Protein AF-A0A3R9T8F1-F1 (afdb_monomer)

Secondary structure (DSSP, 8-state):
---HHHHHHHTTT----B-HHHHHHHHHHHHTTHIIIIIHHHHHHHHGGGHHHHHHHHHHHHHHHHHHHHHHHHHS--TTHHHHHHHHHT-HHHHHHHHHHHHHHHHHHHHHHHHHHHHHHHHH-TTS-HHHHHHHHHHHHHHHHHH-HHHHHHHHHHHHHHHHHHHHHHHHHHHHHHHS-HHHHHHHHHHHHTTTSS-TTHHHHHHHHHHHHHHHTTTTTHHHHHHTTBSSTT-

Foldseek 3Di:
DDDLVVVQVVQPDDALDDAPLLLVLQLLLQLLACLVVVLVVVLCVLFPLCLVVLLVLLVVVLVVVVVVQLVVCLVRVGLLGPLSVLCPVPHPVRSVVVVVVVVVVVVVVVVSRQQVQLVVVCVVVVPDDSVVSSVVVVVVVVVVVVPDPVVVSVVSSVVSVVSVVVVVVVVVVLVVVLPPDPVSVVVVCCSCQVCCHVGNNHVVSSNVSNVSSNVSSPSNCSSSSCLSSHPCSND

Nearest PDB structures (foldseek):
  3wme-assembly1_A  TM=1.885E-01  e=9.239E+00  Cyanidioschyzon merolae strain 10D
  4ayx-assembly1_A  TM=1.625E-01  e=9.239E+00  Homo sapiens

Radius of gyration: 20.83 Å; Cα contacts (8 Å, |Δi|>4): 250; chains: 1; bounding box: 54×37×52 Å

Mean predicted aligned error: 7.51 Å

Sequence (235 aa):
MSSFDEIQNREAGLHKKLSAKQMGMIAIGGAIGTGLFMGSKFAISFAGPAVIVSYAIGGLIAFALMACLAEMTVQHPTSGSFGAYAEHYINPLAGFLVRYCYWACIVLAVGTEITAVADYMKLWFPNVGSWVWIGFFSLTLLVVNAYSVKAFGLVEYWFSTIKVFAIIVFILLSIGILTQSNQGMTQVVTHLSGHGGFFPNGFSGVWIGVIISIFSYLSIEMIAVAAGEAKDPEK

Solvent-accessible surface area (backbone atoms only — not comparable to full-atom values): 12077 Å² total; per-residue (Å²): 128,75,54,69,67,60,56,44,60,73,61,59,85,75,79,63,73,56,48,73,69,55,43,53,34,50,17,51,29,46,21,63,37,54,27,50,63,55,31,42,56,54,18,34,73,40,4,38,61,31,25,60,58,10,40,52,53,22,48,50,54,52,48,54,52,49,51,55,50,48,56,50,36,56,76,54,70,30,58,55,29,72,26,48,48,32,26,61,78,73,34,65,66,51,1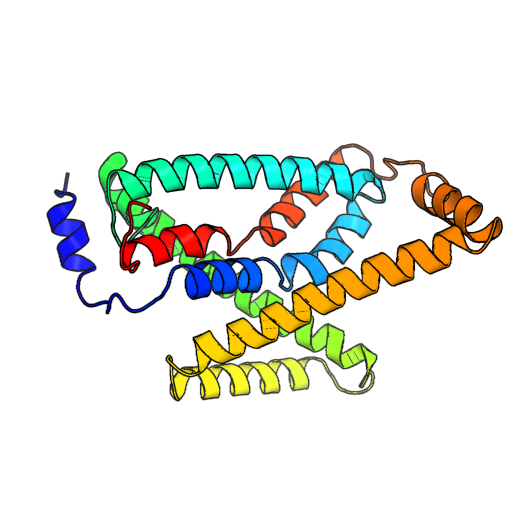3,49,51,48,45,49,52,49,52,52,51,50,56,52,47,55,52,50,44,43,50,51,51,22,58,54,47,34,76,81,40,68,87,56,61,50,68,58,44,35,51,51,52,51,51,49,51,53,53,53,68,72,72,44,77,75,58,49,64,56,52,44,43,53,53,31,52,51,53,55,51,51,52,53,51,50,52,53,51,50,52,52,57,37,70,74,36,79,64,32,52,52,48,50,50,42,70,38,41,64,70,64,34,44,48,52,52,45,69,65,16,22,53,54,9,20,60,39,32,40,55,22,52,42,41,50,61,48,40,57,35,46,30,40,34,34,82,61,55,83,114

Structure (mmCIF, N/CA/C/O backbone):
data_AF-A0A3R9T8F1-F1
#
_entry.id   AF-A0A3R9T8F1-F1
#
loop_
_atom_site.group_PDB
_atom_site.id
_atom_site.type_symbol
_atom_site.label_atom_id
_atom_site.label_alt_id
_atom_site.label_comp_id
_atom_site.label_asym_id
_atom_site.label_entity_id
_atom_site.label_seq_id
_atom_site.pdbx_PDB_ins_code
_atom_site.Cartn_x
_atom_site.Cartn_y
_atom_site.Cartn_z
_atom_site.occupancy
_atom_site.B_iso_or_equiv
_atom_site.auth_seq_id
_atom_site.auth_comp_id
_atom_site.auth_asym_id
_atom_site.auth_atom_id
_atom_site.pdbx_PDB_model_num
ATOM 1 N N . MET A 1 1 ? -21.503 16.699 23.053 1.00 54.91 1 MET A N 1
ATOM 2 C CA . MET A 1 1 ? -20.528 15.725 22.521 1.00 54.91 1 MET A CA 1
ATOM 3 C C . MET A 1 1 ? -20.867 14.390 23.145 1.00 54.91 1 MET A C 1
ATOM 5 O O . MET A 1 1 ? -21.084 14.374 24.350 1.00 54.91 1 MET A O 1
ATOM 9 N N . SER A 1 2 ? -21.012 13.331 22.350 1.00 59.94 2 SER A N 1
ATOM 10 C CA . SER A 1 2 ? -21.210 11.980 22.886 1.00 59.94 2 SER A CA 1
ATOM 11 C C . SER A 1 2 ? -19.977 11.566 23.687 1.00 59.94 2 SER A C 1
ATOM 13 O O . SER A 1 2 ? -18.848 11.839 23.256 1.00 59.94 2 SER A O 1
ATOM 15 N N . SER A 1 3 ? -20.176 10.927 24.841 1.00 78.06 3 SER A N 1
ATOM 16 C CA . SER A 1 3 ? -19.046 10.350 25.581 1.00 78.06 3 SER A CA 1
ATOM 17 C C . SER A 1 3 ? -18.377 9.280 24.713 1.00 78.06 3 SER A C 1
ATOM 19 O O . SER A 1 3 ? -19.058 8.587 23.952 1.00 78.06 3 SER A O 1
ATOM 21 N N . PHE A 1 4 ? -17.055 9.115 24.817 1.00 77.31 4 PHE A N 1
ATOM 22 C CA . PHE A 1 4 ? -16.360 8.013 24.139 1.00 77.31 4 PHE A CA 1
ATOM 23 C C . PHE A 1 4 ? -16.967 6.653 24.511 1.00 77.31 4 PHE A C 1
ATOM 25 O O . PHE A 1 4 ? -17.065 5.783 23.648 1.00 77.31 4 PHE A O 1
ATOM 32 N N . ASP A 1 5 ? -17.475 6.512 25.740 1.00 75.69 5 ASP A N 1
ATOM 33 C CA . ASP A 1 5 ? -18.166 5.308 26.212 1.00 75.69 5 ASP A CA 1
ATOM 34 C C . ASP A 1 5 ? -19.431 4.994 25.396 1.00 75.69 5 ASP A C 1
ATOM 36 O O . ASP A 1 5 ? -19.734 3.834 25.122 1.00 75.69 5 ASP A O 1
ATOM 40 N N . GLU A 1 6 ? -20.177 6.016 24.961 1.00 80.06 6 GLU A N 1
ATOM 41 C CA . GLU A 1 6 ? -21.377 5.836 24.133 1.00 80.06 6 GLU A CA 1
ATOM 42 C C . GLU A 1 6 ? -21.011 5.361 22.724 1.00 80.06 6 GLU A C 1
ATOM 44 O O . GLU A 1 6 ? -21.685 4.495 22.164 1.00 80.06 6 GLU A O 1
ATOM 49 N N . ILE A 1 7 ? -19.923 5.896 22.159 1.00 78.75 7 ILE A N 1
ATOM 50 C CA . ILE A 1 7 ? -19.399 5.459 20.859 1.00 78.75 7 ILE A CA 1
ATOM 51 C C . ILE A 1 7 ? -18.880 4.021 20.974 1.00 78.75 7 ILE A C 1
ATOM 53 O O . ILE A 1 7 ? -19.223 3.180 20.149 1.00 78.75 7 ILE A O 1
ATOM 57 N N . GLN A 1 8 ? -18.121 3.708 22.023 1.00 74.19 8 GLN A N 1
ATOM 58 C CA . GLN A 1 8 ? -17.588 2.368 22.260 1.00 74.19 8 GLN A CA 1
ATOM 59 C C . GLN A 1 8 ? -18.700 1.326 22.440 1.00 74.19 8 GLN A C 1
ATOM 61 O O . GLN A 1 8 ? -18.608 0.234 21.883 1.00 74.19 8 GLN A O 1
ATOM 66 N N . ASN A 1 9 ? -19.773 1.661 23.160 1.00 78.06 9 ASN A N 1
ATOM 67 C CA . ASN A 1 9 ? -20.921 0.769 23.331 1.00 78.06 9 ASN A CA 1
ATOM 68 C C . ASN A 1 9 ? -21.660 0.491 22.014 1.00 78.06 9 ASN A C 1
ATOM 70 O O . ASN A 1 9 ? -22.176 -0.609 21.831 1.00 78.06 9 ASN A O 1
ATOM 74 N N . ARG A 1 10 ? -21.694 1.451 21.079 1.00 78.81 10 ARG A N 1
ATOM 75 C CA . ARG A 1 10 ? -22.266 1.242 19.734 1.00 78.81 10 ARG A CA 1
ATOM 76 C C . ARG A 1 10 ? -21.423 0.304 18.871 1.00 78.81 10 ARG A C 1
ATOM 78 O O . ARG A 1 10 ? -21.976 -0.382 18.020 1.00 78.81 10 ARG A O 1
ATOM 85 N N . GLU A 1 11 ? -20.114 0.280 19.097 1.00 70.31 11 GLU A N 1
ATOM 86 C CA . GLU A 1 11 ? -19.153 -0.563 18.375 1.00 70.31 11 GLU A CA 1
ATOM 87 C C . GLU A 1 11 ? -18.888 -1.907 19.100 1.00 70.31 11 GLU A C 1
ATOM 89 O O . GLU A 1 11 ? -18.051 -2.709 18.675 1.00 70.31 11 GLU A O 1
ATOM 94 N N . ALA A 1 12 ? -19.591 -2.173 20.209 1.00 62.19 12 ALA A N 1
ATOM 95 C CA . ALA A 1 12 ? -19.464 -3.404 20.980 1.00 62.19 12 ALA A CA 1
ATOM 96 C C . ALA A 1 12 ? -20.136 -4.589 20.259 1.00 62.19 12 ALA A C 1
ATOM 98 O O . ALA A 1 12 ? -21.276 -4.508 19.811 1.00 62.19 12 ALA A O 1
ATOM 99 N N . GLY A 1 13 ? -19.434 -5.725 20.178 1.00 61.84 13 GLY A N 1
ATOM 100 C CA . GLY A 1 13 ? -19.918 -6.943 19.506 1.00 61.84 13 GLY A CA 1
ATOM 101 C C . GLY A 1 13 ? -18.823 -7.747 18.801 1.00 61.84 13 GLY A C 1
ATOM 102 O O . GLY A 1 13 ? -19.025 -8.912 18.458 1.00 61.84 13 GLY A O 1
ATOM 103 N N . LEU A 1 14 ? -17.642 -7.153 18.629 1.00 61.06 14 LEU A N 1
ATOM 104 C CA . LEU A 1 14 ? -16.488 -7.786 17.996 1.00 61.06 14 LEU A CA 1
ATOM 105 C C . LEU A 1 14 ? -15.714 -8.657 19.000 1.00 61.06 14 LEU A C 1
ATOM 107 O O . LEU A 1 14 ? -15.485 -8.290 20.155 1.00 61.06 14 LEU A O 1
ATOM 111 N N . HIS A 1 15 ? -15.320 -9.857 18.571 1.00 56.81 15 HIS A N 1
ATOM 112 C CA . HIS A 1 15 ? -14.589 -10.800 19.413 1.00 56.81 15 HIS A CA 1
ATOM 113 C C . HIS A 1 15 ? -13.080 -10.539 19.353 1.00 56.81 15 HIS A C 1
ATOM 115 O O . HIS A 1 15 ? -12.437 -10.894 18.370 1.00 56.81 15 HIS A O 1
ATOM 121 N N . LYS A 1 16 ? -12.500 -10.055 20.457 1.00 57.72 16 LYS A N 1
ATOM 122 C CA . LYS A 1 16 ? -11.050 -9.843 20.627 1.00 57.72 16 LYS A CA 1
ATOM 123 C C . LYS A 1 16 ? -10.255 -11.156 20.555 1.00 57.72 16 LYS A C 1
ATOM 125 O O . LYS A 1 16 ? -10.065 -11.831 21.569 1.00 57.72 16 LYS A O 1
ATOM 130 N N . LYS A 1 17 ? -9.861 -11.586 19.351 1.00 63.84 17 LYS A N 1
ATOM 131 C CA . LYS A 1 17 ? -9.235 -12.907 19.111 1.00 63.84 17 LYS A CA 1
ATOM 132 C C . LYS A 1 17 ? -7.943 -12.869 18.291 1.00 63.84 17 LYS A C 1
ATOM 134 O O . LYS A 1 17 ? -7.318 -13.920 18.148 1.00 63.84 17 LYS A O 1
ATOM 139 N N . LEU A 1 18 ? -7.532 -11.715 17.761 1.00 63.97 18 LEU A N 1
ATOM 140 C CA . LEU A 1 18 ? -6.327 -11.611 16.936 1.00 63.97 18 LEU A CA 1
ATOM 141 C C . LEU A 1 18 ? -5.071 -11.442 17.802 1.00 63.97 18 LEU A C 1
ATOM 143 O O . LEU A 1 18 ? -5.018 -10.613 18.710 1.00 63.97 18 LEU A O 1
ATOM 147 N N . SER A 1 19 ? -4.045 -12.250 17.526 1.00 67.88 19 SER A N 1
ATOM 148 C CA . SER A 1 19 ? -2.727 -12.093 18.154 1.00 67.88 19 SER A CA 1
ATOM 149 C C . SER A 1 19 ? -1.922 -10.970 17.490 1.00 67.88 19 SER A C 1
ATOM 151 O O . SER A 1 19 ? -2.077 -10.720 16.297 1.00 67.88 19 SER A O 1
ATOM 153 N N . ALA A 1 20 ? -0.985 -10.355 18.222 1.00 68.88 20 ALA A N 1
ATOM 154 C CA . ALA A 1 20 ? -0.093 -9.316 17.689 1.00 68.88 20 ALA A CA 1
ATOM 155 C C . ALA A 1 20 ? 0.647 -9.748 16.410 1.00 68.88 20 ALA A C 1
ATOM 157 O O . ALA A 1 20 ? 0.769 -8.979 15.461 1.00 68.88 20 ALA A O 1
ATOM 158 N N . LYS A 1 21 ? 1.070 -11.018 16.339 1.00 67.38 21 LYS A N 1
ATOM 159 C CA . LYS A 1 21 ? 1.713 -11.583 15.143 1.00 67.38 21 LYS A CA 1
ATOM 160 C C . LYS A 1 21 ? 0.765 -11.659 13.945 1.00 67.38 21 LYS A C 1
ATOM 162 O O . LYS A 1 21 ? 1.194 -11.404 12.826 1.00 67.38 21 LYS A O 1
ATOM 167 N N . GLN A 1 22 ? -0.504 -12.007 14.165 1.00 66.94 22 GLN A N 1
ATOM 168 C CA . GLN A 1 22 ? -1.508 -12.026 13.098 1.00 66.94 22 GLN A CA 1
ATOM 169 C C . GLN A 1 22 ? -1.834 -10.609 12.632 1.00 66.94 22 GLN A C 1
ATOM 171 O O . GLN A 1 22 ? -1.847 -10.379 11.432 1.00 66.94 22 GLN A O 1
ATOM 176 N N . MET A 1 23 ? -2.000 -9.655 13.553 1.00 70.50 23 MET A N 1
ATOM 177 C CA . MET A 1 23 ? -2.251 -8.251 13.199 1.00 70.50 23 MET A CA 1
ATOM 178 C C . MET A 1 23 ? -1.093 -7.646 12.398 1.00 70.50 23 MET A C 1
ATOM 180 O O . MET A 1 23 ? -1.322 -7.053 11.348 1.00 70.50 23 MET A O 1
ATOM 184 N N . GLY A 1 24 ? 0.154 -7.864 12.831 1.00 69.88 24 GLY A N 1
ATOM 185 C CA . GLY A 1 24 ? 1.329 -7.393 12.094 1.00 69.88 24 GLY A CA 1
ATOM 186 C C . GLY A 1 24 ? 1.434 -8.004 10.694 1.00 69.88 24 GLY A C 1
ATOM 187 O O . GLY A 1 24 ? 1.772 -7.313 9.740 1.00 69.88 24 GLY A O 1
ATOM 188 N N . MET A 1 25 ? 1.091 -9.285 10.541 1.00 67.38 25 MET A N 1
ATOM 189 C CA . MET A 1 25 ? 1.131 -9.953 9.238 1.00 67.38 25 MET A CA 1
ATOM 190 C C . MET A 1 25 ? -0.024 -9.571 8.317 1.00 67.38 25 MET A C 1
ATOM 192 O O . MET A 1 25 ? 0.203 -9.483 7.118 1.00 67.38 25 MET A O 1
ATOM 196 N N . ILE A 1 26 ? -1.220 -9.309 8.850 1.00 70.88 26 ILE A N 1
ATOM 197 C CA . ILE A 1 26 ? -2.341 -8.742 8.083 1.00 70.88 26 ILE A CA 1
ATOM 198 C C . ILE A 1 26 ? -1.946 -7.361 7.554 1.00 70.88 26 ILE A C 1
ATOM 200 O O . ILE A 1 26 ? -2.126 -7.065 6.380 1.00 70.88 26 ILE A O 1
ATOM 204 N N . ALA A 1 27 ? -1.311 -6.538 8.384 1.00 72.25 27 ALA A N 1
ATOM 205 C CA . ALA A 1 27 ? -0.878 -5.210 7.972 1.00 72.25 27 ALA A CA 1
ATOM 206 C C . ALA A 1 27 ? 0.229 -5.224 6.918 1.00 72.25 27 ALA A C 1
ATOM 208 O O . ALA A 1 27 ? 0.146 -4.510 5.921 1.00 72.25 27 ALA A O 1
ATOM 209 N N . ILE A 1 28 ? 1.248 -6.070 7.103 1.00 73.88 28 ILE A N 1
ATOM 210 C CA . ILE A 1 28 ? 2.287 -6.286 6.089 1.00 73.88 28 ILE A CA 1
ATOM 211 C C . ILE A 1 28 ? 1.657 -6.861 4.814 1.00 73.88 28 ILE A C 1
ATOM 213 O O . ILE A 1 28 ? 2.017 -6.456 3.713 1.00 73.88 28 ILE A O 1
ATOM 217 N N . GLY A 1 29 ? 0.710 -7.787 4.952 1.00 72.56 29 GLY A N 1
ATOM 218 C CA . GLY A 1 29 ? 0.009 -8.434 3.850 1.00 72.56 29 GLY A CA 1
ATOM 219 C C . GLY A 1 29 ? -0.845 -7.504 3.006 1.00 72.56 29 GLY A C 1
ATOM 220 O O . GLY A 1 29 ? -0.825 -7.621 1.775 1.00 72.56 29 GLY A O 1
ATOM 221 N N . GLY A 1 30 ? -1.543 -6.584 3.669 1.00 74.25 30 GLY A N 1
ATOM 222 C CA . GLY A 1 30 ? -2.332 -5.530 3.046 1.00 74.25 30 GLY A CA 1
ATOM 223 C C . GLY A 1 30 ? -1.454 -4.458 2.402 1.00 74.25 30 GLY A C 1
ATOM 224 O O . GLY A 1 30 ? -1.696 -4.079 1.260 1.00 74.25 30 GLY A O 1
ATOM 225 N N . ALA A 1 31 ? -0.382 -4.026 3.076 1.00 77.06 31 ALA A N 1
ATOM 226 C CA . ALA A 1 31 ? 0.542 -3.033 2.522 1.00 77.06 31 ALA A CA 1
ATOM 227 C C . ALA A 1 31 ? 1.318 -3.586 1.308 1.00 77.06 31 ALA A C 1
ATOM 229 O O . ALA A 1 31 ? 1.502 -2.916 0.289 1.00 77.06 31 ALA A O 1
ATOM 230 N N . ILE A 1 32 ? 1.751 -4.850 1.374 1.00 81.31 32 ILE A N 1
ATOM 231 C CA . ILE A 1 32 ? 2.422 -5.541 0.267 1.00 81.31 32 ILE A CA 1
ATOM 232 C C . ILE A 1 32 ? 1.358 -6.121 -0.671 1.00 81.31 32 ILE A C 1
ATOM 234 O O . ILE A 1 32 ? 1.047 -7.317 -0.687 1.00 81.31 32 ILE A O 1
ATOM 238 N N . GLY A 1 33 ? 0.792 -5.238 -1.482 1.00 82.75 33 GLY A N 1
ATOM 239 C CA . GLY A 1 33 ? -0.270 -5.565 -2.422 1.00 82.75 33 GLY A CA 1
ATOM 240 C C . GLY A 1 33 ? -0.079 -4.922 -3.787 1.00 82.75 33 GLY A C 1
ATOM 241 O O . GLY A 1 33 ? 1.033 -4.716 -4.283 1.00 82.75 33 GLY A O 1
ATOM 242 N N . THR A 1 34 ? -1.201 -4.611 -4.416 1.00 85.75 34 THR A N 1
ATOM 243 C CA . THR A 1 34 ? -1.232 -3.971 -5.733 1.00 85.75 34 THR A CA 1
ATOM 244 C C . THR A 1 34 ? -0.657 -2.568 -5.717 1.00 85.75 34 THR A C 1
ATOM 246 O O . THR A 1 34 ? -0.084 -2.166 -6.725 1.00 85.75 34 THR A O 1
ATOM 249 N N . GLY A 1 35 ? -0.690 -1.875 -4.578 1.00 83.62 35 GLY A N 1
ATOM 250 C CA . GLY A 1 35 ? 0.048 -0.633 -4.380 1.00 83.62 35 GLY A CA 1
ATOM 251 C C . GLY A 1 35 ? 1.544 -0.804 -4.652 1.00 83.62 35 GLY A C 1
ATOM 252 O O . GLY A 1 35 ? 2.074 -0.180 -5.568 1.00 83.62 35 GLY A O 1
ATOM 253 N N . LEU A 1 36 ? 2.216 -1.744 -3.980 1.00 86.75 36 LEU A N 1
ATOM 254 C CA . LEU A 1 36 ? 3.641 -1.967 -4.227 1.00 86.75 36 LEU A CA 1
ATOM 255 C C . LEU A 1 36 ? 3.918 -2.525 -5.631 1.00 86.75 36 LEU A C 1
ATOM 257 O O . LEU A 1 36 ? 4.817 -2.032 -6.299 1.00 86.75 36 LEU A O 1
ATOM 261 N N . PHE A 1 37 ? 3.188 -3.536 -6.109 1.00 86.88 37 PHE A N 1
ATOM 262 C CA . PHE A 1 37 ? 3.535 -4.180 -7.387 1.00 86.88 37 PHE A CA 1
ATOM 263 C C . PHE A 1 37 ? 3.058 -3.390 -8.615 1.00 86.88 37 PHE A C 1
ATOM 265 O O . PHE A 1 37 ? 3.858 -3.029 -9.480 1.00 86.88 37 PHE A O 1
ATOM 272 N N . MET A 1 38 ? 1.760 -3.091 -8.694 1.00 87.88 38 MET A N 1
ATOM 273 C CA . MET A 1 38 ? 1.185 -2.350 -9.818 1.00 87.88 38 MET A CA 1
ATOM 274 C C . MET A 1 38 ? 1.402 -0.842 -9.653 1.00 87.88 38 MET A C 1
ATOM 276 O O . MET A 1 38 ? 1.757 -0.163 -10.615 1.00 87.88 38 MET A O 1
ATOM 280 N N . GLY A 1 39 ? 1.243 -0.310 -8.441 1.00 88.44 39 GLY A N 1
ATOM 281 C CA . GLY A 1 39 ? 1.462 1.108 -8.160 1.00 88.44 39 GLY A CA 1
ATOM 282 C C . GLY A 1 39 ? 2.915 1.526 -8.382 1.00 88.44 39 GLY A C 1
ATOM 283 O O . GLY A 1 39 ? 3.132 2.564 -9.002 1.00 88.44 39 GLY A O 1
ATOM 284 N N . SER A 1 40 ? 3.919 0.704 -8.037 1.00 90.44 40 SER A N 1
ATOM 285 C CA . SER A 1 40 ? 5.320 1.016 -8.390 1.00 90.44 40 SER A CA 1
ATOM 286 C C . SER A 1 40 ? 5.538 1.144 -9.889 1.00 90.44 40 SER A C 1
ATOM 288 O O . SER A 1 40 ? 6.272 2.033 -10.303 1.00 90.44 40 SER A O 1
ATOM 290 N N . LYS A 1 41 ? 4.886 0.319 -10.720 1.00 90.75 41 LYS A N 1
ATOM 291 C CA . LYS A 1 41 ? 4.983 0.447 -12.183 1.00 90.75 41 LYS A CA 1
ATOM 292 C C . LYS A 1 41 ? 4.541 1.841 -12.640 1.00 90.75 41 LYS A C 1
ATOM 294 O O . LYS A 1 41 ? 5.248 2.473 -13.422 1.00 90.75 41 LYS A O 1
ATOM 299 N N . PHE A 1 42 ? 3.411 2.332 -12.130 1.00 90.81 42 PHE A N 1
ATOM 300 C CA . PHE A 1 42 ? 2.926 3.680 -12.437 1.00 90.81 42 PHE A CA 1
ATOM 301 C C . PHE A 1 42 ? 3.820 4.767 -11.826 1.00 90.81 42 PHE A C 1
ATOM 303 O O . PHE A 1 42 ? 4.218 5.700 -12.518 1.00 90.81 42 PHE A O 1
ATOM 310 N N . ALA A 1 43 ? 4.206 4.636 -10.556 1.00 93.50 43 ALA A N 1
ATOM 311 C CA . ALA A 1 43 ? 5.073 5.602 -9.887 1.00 93.50 43 ALA A CA 1
ATOM 312 C C . ALA A 1 43 ? 6.426 5.745 -10.604 1.00 93.50 43 ALA A C 1
ATOM 314 O O . ALA A 1 43 ? 6.887 6.864 -10.815 1.00 93.50 43 ALA A O 1
ATOM 315 N N . ILE A 1 44 ? 7.023 4.637 -11.057 1.00 93.69 44 ILE A N 1
ATOM 316 C CA . ILE A 1 44 ? 8.254 4.633 -11.858 1.00 93.69 44 ILE A CA 1
ATOM 317 C C . ILE A 1 44 ? 8.021 5.301 -13.216 1.00 93.69 44 ILE A C 1
ATOM 319 O O . ILE A 1 44 ? 8.872 6.075 -13.646 1.00 93.69 44 ILE A O 1
ATOM 323 N N . SER A 1 45 ? 6.888 5.070 -13.893 1.00 92.19 45 SER A N 1
ATOM 324 C CA . SER A 1 45 ? 6.643 5.724 -15.189 1.00 92.19 45 SER A CA 1
ATOM 325 C C . SER A 1 45 ? 6.528 7.248 -15.074 1.00 92.19 45 SER A C 1
ATOM 327 O O . SER A 1 45 ? 6.900 7.954 -16.008 1.00 92.19 45 SER A O 1
ATOM 329 N N . PHE A 1 46 ? 6.041 7.761 -13.937 1.00 92.75 46 PHE A N 1
ATOM 330 C CA . PHE A 1 46 ? 5.932 9.203 -13.689 1.00 92.75 46 PHE A CA 1
ATOM 331 C C . PHE A 1 46 ? 7.197 9.820 -13.086 1.00 92.75 46 PHE A C 1
ATOM 333 O O . PHE A 1 46 ? 7.620 10.883 -13.530 1.00 92.75 46 PHE A O 1
ATOM 340 N N . ALA A 1 47 ? 7.818 9.194 -12.089 1.00 93.94 47 ALA A N 1
ATOM 341 C CA . ALA A 1 47 ? 8.960 9.767 -11.374 1.00 93.94 47 ALA A CA 1
ATOM 342 C C . ALA A 1 47 ? 10.319 9.347 -11.960 1.00 93.94 47 ALA A C 1
ATOM 344 O O . ALA A 1 47 ? 11.333 9.991 -11.691 1.00 93.94 47 ALA A O 1
ATOM 345 N N . GLY A 1 48 ? 10.361 8.278 -12.759 1.00 92.69 48 GLY A N 1
ATOM 346 C CA . GLY A 1 48 ? 11.605 7.668 -13.214 1.00 92.69 48 GLY A CA 1
ATOM 347 C C . GLY A 1 48 ? 12.450 7.158 -12.035 1.00 92.69 48 GLY A C 1
ATOM 348 O O . GLY A 1 48 ? 11.898 6.685 -11.038 1.00 92.69 48 GLY A O 1
ATOM 349 N N . PRO A 1 49 ? 13.787 7.274 -12.101 1.00 93.00 49 PRO A N 1
ATOM 350 C CA . PRO A 1 49 ? 14.687 6.896 -11.007 1.00 93.00 49 PRO A CA 1
ATOM 351 C C . PRO A 1 49 ? 14.393 7.617 -9.679 1.00 93.00 49 PRO A C 1
ATOM 353 O O . PRO A 1 49 ? 14.551 7.032 -8.605 1.00 93.00 49 PRO A O 1
ATOM 356 N N . ALA A 1 50 ? 13.879 8.852 -9.734 1.00 94.06 50 ALA A N 1
ATOM 357 C CA . ALA A 1 50 ? 13.470 9.622 -8.559 1.00 94.06 50 ALA A CA 1
ATOM 358 C C . ALA A 1 50 ? 12.217 9.077 -7.841 1.00 94.06 50 ALA A C 1
ATOM 360 O O . ALA A 1 50 ? 11.782 9.644 -6.833 1.00 94.06 50 ALA A O 1
ATOM 361 N N . VAL A 1 51 ? 11.653 7.944 -8.278 1.00 94.94 51 VAL A N 1
ATOM 362 C CA . VAL A 1 51 ? 10.600 7.227 -7.539 1.00 94.94 51 VAL A CA 1
ATOM 363 C C . VAL A 1 51 ? 11.014 6.905 -6.099 1.00 94.94 51 VAL A C 1
ATOM 365 O O . VAL A 1 51 ? 10.178 6.937 -5.203 1.00 94.94 51 VAL A O 1
ATOM 368 N N . ILE A 1 52 ? 12.306 6.677 -5.842 1.00 94.44 52 ILE A N 1
ATOM 369 C CA . ILE A 1 52 ? 12.822 6.401 -4.491 1.00 94.44 52 ILE A CA 1
ATOM 370 C C . ILE A 1 52 ? 12.558 7.597 -3.566 1.00 94.44 52 ILE A C 1
ATOM 372 O O . ILE A 1 52 ? 12.130 7.418 -2.428 1.00 94.44 52 ILE A O 1
ATOM 376 N N . VAL A 1 53 ? 12.739 8.822 -4.073 1.00 95.75 53 VAL A N 1
ATOM 377 C CA . VAL A 1 53 ? 12.417 10.059 -3.340 1.00 95.75 53 VAL A CA 1
ATOM 378 C C . VAL A 1 53 ? 10.915 10.146 -3.084 1.00 95.75 53 VAL A C 1
ATOM 380 O O . VAL A 1 53 ? 10.494 10.527 -1.995 1.00 95.75 53 VAL A O 1
ATOM 383 N N . SER A 1 54 ? 10.109 9.738 -4.065 1.00 96.06 54 SER A N 1
ATOM 384 C CA . SER A 1 54 ? 8.649 9.727 -3.946 1.00 96.06 54 SER A CA 1
ATOM 385 C C . SER A 1 54 ? 8.182 8.814 -2.808 1.00 96.06 54 SER A C 1
ATOM 387 O O . SER A 1 54 ? 7.431 9.250 -1.938 1.00 96.06 54 SER A O 1
ATOM 389 N N . TYR A 1 55 ? 8.692 7.579 -2.767 1.00 94.88 55 TYR A N 1
ATOM 390 C CA . TYR A 1 55 ? 8.395 6.619 -1.701 1.00 94.88 55 TYR A CA 1
ATOM 391 C C . TYR A 1 55 ? 8.953 7.054 -0.344 1.00 94.88 55 TYR A C 1
ATOM 393 O O . TYR A 1 55 ? 8.294 6.847 0.668 1.00 94.88 55 TYR A O 1
ATOM 401 N N . ALA A 1 56 ? 10.120 7.703 -0.293 1.00 96.25 56 ALA A N 1
ATOM 402 C CA . ALA A 1 56 ? 10.655 8.234 0.960 1.00 96.25 56 ALA A CA 1
ATOM 403 C C . ALA A 1 56 ? 9.742 9.319 1.560 1.00 96.25 56 ALA A C 1
ATOM 405 O O . ALA A 1 56 ? 9.443 9.283 2.753 1.00 96.25 56 ALA A O 1
ATOM 406 N N . ILE A 1 57 ? 9.255 10.252 0.734 1.00 96.56 57 ILE A N 1
ATOM 407 C CA . ILE A 1 57 ? 8.316 11.296 1.170 1.00 96.56 57 ILE A CA 1
ATOM 408 C C . ILE A 1 57 ? 6.971 10.675 1.563 1.00 96.56 57 ILE A C 1
ATOM 410 O O . ILE A 1 57 ? 6.463 10.964 2.646 1.00 96.56 57 ILE A O 1
ATOM 414 N N . GLY A 1 58 ? 6.406 9.804 0.720 1.00 94.19 58 GLY A N 1
ATOM 415 C CA . GLY A 1 58 ? 5.141 9.125 1.008 1.00 94.19 58 GLY A CA 1
ATOM 416 C C . GLY A 1 58 ? 5.206 8.291 2.289 1.00 94.19 58 GLY A C 1
ATOM 417 O O . GLY A 1 58 ? 4.291 8.350 3.107 1.00 94.19 58 GLY A O 1
ATOM 418 N N . GLY A 1 59 ? 6.319 7.590 2.508 1.00 93.00 59 GLY A N 1
ATOM 419 C CA . GLY A 1 59 ? 6.568 6.806 3.713 1.00 93.00 59 GLY A CA 1
ATOM 420 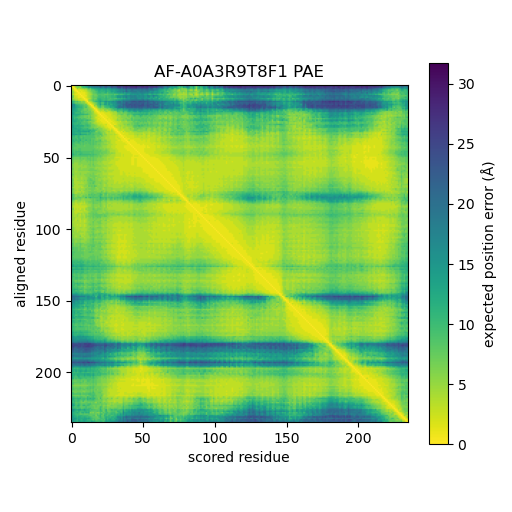C C . GLY A 1 59 ? 6.704 7.671 4.963 1.00 93.00 59 GLY A C 1
ATOM 421 O O . GLY A 1 59 ? 6.179 7.300 6.007 1.00 93.00 59 GLY A O 1
ATOM 422 N N . LEU A 1 60 ? 7.332 8.847 4.866 1.00 95.50 60 LEU A N 1
ATOM 423 C CA . LEU A 1 60 ? 7.402 9.803 5.975 1.00 95.50 60 LEU A CA 1
ATOM 424 C C . LEU A 1 60 ? 6.008 10.328 6.342 1.00 95.50 60 LEU A C 1
ATOM 426 O O . LEU A 1 60 ? 5.663 10.367 7.522 1.00 95.50 60 LEU A O 1
ATOM 430 N N . ILE A 1 61 ? 5.189 10.675 5.343 1.00 94.44 61 ILE A N 1
ATOM 431 C CA . ILE A 1 61 ? 3.798 11.103 5.555 1.00 94.44 61 ILE A CA 1
ATOM 432 C C . ILE A 1 61 ? 2.996 9.983 6.229 1.00 94.44 61 ILE A C 1
ATOM 434 O O . ILE A 1 61 ? 2.345 10.224 7.245 1.00 94.44 61 ILE A O 1
ATOM 438 N N . ALA A 1 62 ? 3.075 8.757 5.703 1.00 90.62 62 ALA A N 1
ATOM 439 C CA . ALA A 1 62 ? 2.389 7.601 6.273 1.00 90.62 62 ALA A CA 1
ATOM 440 C C . ALA A 1 62 ? 2.854 7.316 7.710 1.00 90.62 62 ALA A C 1
ATOM 442 O O . ALA A 1 62 ? 2.029 7.092 8.592 1.00 90.62 62 ALA A O 1
ATOM 443 N N . PHE A 1 63 ? 4.160 7.391 7.972 1.00 90.56 63 PHE A N 1
ATOM 444 C CA . PHE A 1 63 ? 4.727 7.212 9.305 1.00 90.56 63 PHE A CA 1
ATOM 445 C C . PHE A 1 63 ? 4.205 8.254 10.299 1.00 90.56 63 PHE A C 1
ATOM 447 O O . PHE A 1 63 ? 3.760 7.886 11.383 1.00 90.56 63 PHE A O 1
ATOM 454 N N . ALA A 1 64 ? 4.204 9.537 9.924 1.00 93.25 64 ALA A N 1
ATOM 455 C CA . ALA A 1 64 ? 3.686 10.606 10.775 1.00 93.25 64 ALA A CA 1
ATOM 456 C C . ALA A 1 64 ? 2.191 10.413 11.086 1.00 93.25 64 ALA A C 1
ATOM 458 O O . ALA A 1 64 ? 1.783 10.536 12.240 1.00 93.25 64 ALA A O 1
ATOM 459 N N . LEU A 1 65 ? 1.386 10.041 10.082 1.00 90.38 65 LEU A N 1
ATOM 460 C CA . LEU A 1 65 ? -0.036 9.741 10.272 1.00 90.38 65 LEU A CA 1
ATOM 461 C C . LEU A 1 65 ? -0.251 8.558 11.222 1.00 90.38 65 LEU A C 1
ATOM 463 O O . LEU A 1 65 ? -1.083 8.642 12.124 1.00 90.38 65 LEU A O 1
ATOM 467 N N . MET A 1 66 ? 0.514 7.478 11.053 1.00 87.44 66 MET A N 1
ATOM 468 C CA . MET A 1 66 ? 0.420 6.302 11.919 1.00 87.44 66 MET A CA 1
ATOM 469 C C . MET A 1 66 ? 0.878 6.591 13.349 1.00 87.44 66 MET A C 1
ATOM 471 O O . MET A 1 66 ? 0.279 6.057 14.277 1.00 87.44 66 MET A O 1
ATOM 475 N N . ALA A 1 67 ? 1.881 7.450 13.543 1.00 88.56 67 ALA A N 1
ATOM 476 C CA . ALA A 1 67 ? 2.317 7.876 14.872 1.00 88.56 67 ALA A CA 1
ATOM 477 C C . ALA A 1 67 ? 1.200 8.632 15.611 1.00 88.56 67 ALA A C 1
ATOM 479 O O . ALA A 1 67 ? 0.849 8.260 16.729 1.00 88.56 67 ALA A O 1
ATOM 480 N N . CYS A 1 68 ? 0.568 9.614 14.957 1.00 90.06 68 CYS A N 1
ATOM 481 C CA . CYS A 1 68 ? -0.583 10.315 15.531 1.00 90.06 68 CYS A CA 1
ATOM 482 C C . CYS A 1 68 ? -1.746 9.355 15.817 1.00 90.06 68 CYS A C 1
ATOM 484 O O . CYS A 1 68 ? -2.368 9.418 16.875 1.00 90.06 68 CYS A O 1
ATOM 486 N N . LEU A 1 69 ? -2.032 8.435 14.892 1.00 86.94 69 LEU A N 1
ATOM 487 C CA . LEU A 1 69 ? -3.118 7.475 15.056 1.00 86.94 69 LEU A CA 1
ATOM 488 C C . LEU A 1 69 ? -2.858 6.494 16.210 1.00 86.94 69 LEU A C 1
ATOM 490 O O . LEU A 1 69 ? -3.794 6.131 16.923 1.00 86.94 69 LEU A O 1
ATOM 494 N N . ALA A 1 70 ? -1.605 6.089 16.416 1.00 83.50 70 ALA A N 1
ATOM 495 C CA . ALA A 1 70 ? -1.205 5.239 17.531 1.00 83.50 70 ALA A CA 1
ATOM 496 C C . ALA A 1 70 ? -1.415 5.944 18.879 1.00 83.50 70 ALA A C 1
ATOM 498 O O . ALA A 1 70 ? -2.029 5.356 19.766 1.00 83.50 70 ALA A O 1
ATOM 499 N N . GLU A 1 71 ? -1.000 7.209 19.017 1.00 87.75 71 GLU A N 1
ATOM 500 C CA . GLU A 1 71 ? -1.224 7.996 20.243 1.00 87.75 71 GLU A CA 1
ATOM 501 C C . GLU A 1 71 ? -2.716 8.089 20.595 1.00 87.75 71 GLU A C 1
ATOM 503 O O . GLU A 1 71 ? -3.111 7.822 21.732 1.00 87.75 71 GLU A O 1
ATOM 508 N N . MET A 1 72 ? -3.562 8.377 19.601 1.00 88.31 72 MET A N 1
ATOM 509 C CA . MET A 1 72 ? -5.016 8.435 19.793 1.00 88.31 72 MET A CA 1
ATOM 510 C C . MET A 1 72 ? -5.610 7.073 20.165 1.00 88.31 72 MET A C 1
ATOM 512 O O . MET A 1 72 ? -6.534 7.003 20.971 1.00 88.31 72 MET A O 1
ATOM 516 N N . THR A 1 73 ? -5.069 5.990 19.604 1.00 83.38 73 THR A N 1
ATOM 517 C CA . THR A 1 73 ? -5.539 4.621 19.860 1.00 83.38 73 THR A CA 1
ATOM 518 C C . THR A 1 73 ? -5.171 4.121 21.246 1.00 83.38 73 THR A C 1
ATOM 520 O O . THR A 1 73 ? -5.984 3.453 21.880 1.00 83.38 73 THR A O 1
ATOM 523 N N . VAL A 1 74 ? -3.996 4.491 21.754 1.00 82.88 74 VAL A N 1
ATOM 524 C CA . VAL A 1 74 ? -3.616 4.213 23.145 1.00 82.88 74 VAL A CA 1
ATOM 525 C C . VAL A 1 74 ? -4.498 5.006 24.111 1.00 82.88 74 VAL A C 1
ATOM 527 O O . VAL A 1 74 ? -4.928 4.469 25.128 1.00 82.88 74 VAL A O 1
ATOM 530 N N . GLN A 1 75 ? -4.805 6.267 23.795 1.00 85.06 75 GLN A N 1
ATOM 531 C CA . GLN A 1 75 ? -5.641 7.106 24.655 1.00 85.06 75 GLN A CA 1
ATOM 532 C C . GLN A 1 75 ? -7.117 6.676 24.658 1.00 85.06 75 GLN A C 1
ATOM 534 O O . GLN A 1 75 ? -7.778 6.719 25.697 1.00 85.06 75 GLN A O 1
ATOM 539 N N . HIS A 1 76 ? -7.636 6.268 23.499 1.00 82.94 76 HIS A N 1
ATOM 540 C CA . HIS A 1 76 ? -9.033 5.900 23.294 1.00 82.94 76 HIS A CA 1
ATOM 541 C C . HIS A 1 76 ? -9.135 4.587 22.502 1.00 82.94 76 HIS A C 1
ATOM 543 O O . HIS A 1 76 ? -9.428 4.614 21.306 1.00 82.94 76 HIS A 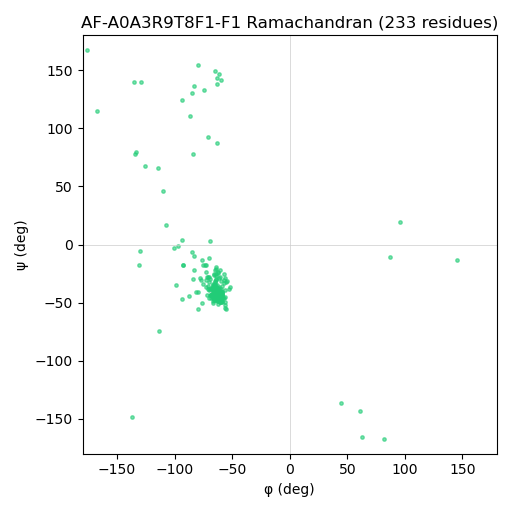O 1
ATOM 549 N N . PRO A 1 77 ? -8.927 3.423 23.145 1.00 76.75 77 PRO A N 1
ATOM 550 C CA . PRO A 1 77 ? -8.934 2.132 22.464 1.00 76.75 77 PRO A CA 1
ATOM 551 C C . PRO A 1 77 ? -10.357 1.748 22.037 1.00 76.75 77 PRO A C 1
ATOM 553 O O . PRO A 1 77 ? -11.120 1.136 22.786 1.00 76.75 77 PRO A O 1
ATOM 556 N N . THR A 1 78 ? -10.716 2.105 20.806 1.00 77.75 78 THR A N 1
ATOM 557 C CA . THR A 1 78 ? -12.021 1.821 20.200 1.00 77.75 78 THR A CA 1
ATOM 558 C C . THR A 1 78 ? -11.859 1.184 18.825 1.00 77.75 78 THR A C 1
ATOM 560 O O . THR A 1 78 ? -11.022 1.598 18.024 1.00 77.75 78 THR A O 1
ATOM 563 N N . SER A 1 79 ? -12.694 0.189 18.521 1.00 70.50 79 SER A N 1
ATOM 564 C CA . SER A 1 79 ? -12.763 -0.463 17.203 1.00 70.50 79 SER A CA 1
ATOM 565 C C . SER A 1 79 ? -13.183 0.501 16.087 1.00 70.50 79 SER A C 1
ATOM 567 O O . SER A 1 79 ? -12.828 0.293 14.931 1.00 70.50 79 SER A O 1
ATOM 569 N N . GLY A 1 80 ? -13.873 1.598 16.422 1.00 75.94 80 GLY A N 1
ATOM 570 C CA . GLY A 1 80 ? -14.245 2.641 15.460 1.00 75.94 80 GLY A CA 1
ATOM 571 C C . GLY A 1 80 ? -13.070 3.491 14.946 1.00 75.94 80 GLY A C 1
ATOM 572 O O . GLY A 1 80 ? -13.250 4.248 13.986 1.00 75.94 80 GLY A O 1
ATOM 573 N N . SER A 1 81 ? -11.885 3.377 15.568 1.00 85.06 81 SER A N 1
ATOM 574 C CA . SER A 1 81 ? -10.618 4.017 15.178 1.00 85.06 81 SER A CA 1
ATOM 575 C C . SER A 1 81 ? -10.770 5.503 14.788 1.00 85.06 81 SER A C 1
ATOM 577 O O . SER A 1 81 ? -11.494 6.259 15.439 1.00 85.06 81 SER A O 1
ATOM 579 N N . PHE A 1 82 ? -10.121 5.944 13.707 1.00 86.50 82 PHE A N 1
ATOM 580 C CA . PHE A 1 82 ? -10.131 7.329 13.222 1.00 86.50 82 PHE A CA 1
ATOM 581 C C . PHE A 1 82 ? -11.533 7.892 12.929 1.00 86.50 82 PHE A C 1
ATOM 583 O O . PHE A 1 82 ? -11.738 9.103 13.036 1.00 86.50 82 PHE A O 1
ATOM 590 N N . GLY A 1 83 ? -12.523 7.044 12.626 1.00 89.31 83 GLY A N 1
ATOM 591 C CA . GLY A 1 83 ? -13.919 7.466 12.488 1.00 89.31 83 GLY A CA 1
ATOM 592 C C . GLY A 1 83 ? -14.537 7.897 13.821 1.00 89.31 83 GLY A C 1
ATOM 593 O O . GLY A 1 83 ? -15.201 8.933 13.892 1.00 89.31 83 GLY A O 1
ATOM 594 N N . ALA A 1 84 ? -14.275 7.136 14.887 1.00 89.06 84 ALA A N 1
ATOM 595 C CA . ALA A 1 84 ? -14.685 7.486 16.246 1.00 89.06 84 ALA A CA 1
ATOM 596 C C . ALA A 1 84 ? -13.939 8.726 16.762 1.00 89.06 84 ALA A C 1
ATOM 598 O O . ALA A 1 84 ? -14.541 9.587 17.405 1.00 89.06 84 ALA A O 1
ATOM 599 N N . TYR A 1 85 ? -12.655 8.865 16.424 1.00 90.62 85 TYR A N 1
ATOM 600 C CA . TYR A 1 85 ? -11.872 10.045 16.788 1.00 90.62 85 TYR A CA 1
ATOM 601 C C . TYR A 1 85 ? -12.420 11.318 16.134 1.00 90.62 85 TYR A C 1
ATOM 603 O O . TYR A 1 85 ? -12.617 12.324 16.813 1.00 90.62 85 TYR A O 1
ATOM 611 N N . ALA A 1 86 ? -12.743 11.277 14.840 1.00 92.38 86 ALA A N 1
ATOM 612 C CA . ALA A 1 86 ? -13.347 12.416 14.151 1.00 92.38 86 ALA A CA 1
ATOM 613 C C . ALA A 1 86 ? -14.735 12.780 14.718 1.00 92.38 86 ALA A C 1
ATOM 615 O O . ALA A 1 86 ? -15.056 13.963 14.848 1.00 92.38 86 ALA A O 1
ATOM 616 N N . GLU A 1 87 ? -15.542 11.780 15.094 1.00 92.88 87 GLU A N 1
ATOM 617 C CA . GLU A 1 87 ? -16.842 11.985 15.750 1.00 92.88 87 GLU A CA 1
ATOM 618 C C . GLU A 1 87 ? -16.700 12.708 17.093 1.00 92.88 87 GLU A C 1
ATOM 620 O O . GLU A 1 87 ? -17.440 13.658 17.362 1.00 92.88 87 GLU A O 1
ATOM 625 N N . HIS A 1 88 ? -15.737 12.278 17.910 1.00 90.06 88 HIS A N 1
ATOM 626 C CA . HIS A 1 88 ? -15.535 12.816 19.248 1.00 90.06 88 HIS A CA 1
ATOM 627 C C . HIS A 1 88 ? -14.859 14.193 19.249 1.00 90.06 88 HIS A C 1
ATOM 629 O O . HIS A 1 88 ? -15.364 15.117 19.885 1.00 90.06 88 HIS A O 1
ATOM 635 N N . TYR A 1 89 ? -13.737 14.350 18.538 1.00 91.25 89 TYR A N 1
ATOM 636 C CA . TYR A 1 89 ? -12.920 15.568 18.599 1.00 91.25 89 TYR A CA 1
ATOM 637 C C . TYR A 1 89 ? -13.418 16.704 17.701 1.00 91.25 89 TYR A C 1
ATOM 639 O O . TYR A 1 89 ? -13.080 17.859 17.953 1.00 91.25 89 TYR A O 1
ATOM 647 N N . ILE A 1 90 ? -14.198 16.405 16.655 1.00 93.81 90 ILE A N 1
ATOM 648 C CA . ILE A 1 90 ? -14.677 17.414 15.700 1.00 93.81 90 ILE A CA 1
ATOM 649 C C . ILE A 1 90 ? -16.194 17.562 15.808 1.00 93.81 90 ILE A C 1
ATOM 651 O O . ILE A 1 90 ? -16.675 18.567 16.329 1.00 93.81 90 ILE A O 1
ATOM 655 N N . ASN A 1 91 ? -16.954 16.594 15.285 1.00 93.19 91 ASN A N 1
ATOM 656 C CA . ASN A 1 91 ? -18.413 16.505 15.398 1.00 93.19 91 ASN A CA 1
ATOM 657 C C . ASN A 1 91 ? -18.937 15.204 14.743 1.00 93.19 91 ASN A C 1
ATOM 659 O O . ASN A 1 91 ? -18.227 14.582 13.947 1.00 93.19 91 ASN A O 1
ATOM 663 N N . PRO A 1 92 ? -20.211 14.823 14.979 1.00 93.19 92 PRO A N 1
ATOM 664 C CA . PRO A 1 92 ? -20.800 13.624 14.377 1.00 93.19 92 PRO A CA 1
ATOM 665 C C . PRO A 1 92 ? -20.770 13.571 12.845 1.00 93.19 92 PRO A C 1
ATOM 667 O O . PRO A 1 92 ? -20.602 12.493 12.276 1.00 93.19 92 PRO A O 1
ATOM 670 N N . LEU A 1 93 ? -20.882 14.716 12.162 1.00 95.19 93 LEU A N 1
ATOM 671 C CA . LEU A 1 93 ? -20.816 14.766 10.699 1.00 95.19 93 LEU A CA 1
ATOM 672 C C . LEU A 1 93 ? -19.411 14.417 10.190 1.00 95.19 93 LEU A C 1
ATOM 674 O O . LEU A 1 93 ? -19.287 13.649 9.241 1.00 95.19 93 LEU A O 1
ATOM 678 N N . ALA A 1 94 ? -18.358 14.924 10.833 1.00 94.75 94 ALA A N 1
ATOM 679 C CA . ALA A 1 94 ? -16.977 14.582 10.506 1.00 94.75 94 ALA A CA 1
ATOM 680 C C . ALA A 1 94 ? -16.724 13.081 10.703 1.00 94.75 94 ALA A C 1
ATOM 682 O O . ALA A 1 94 ? -16.172 12.431 9.817 1.00 94.75 94 ALA A O 1
ATOM 683 N N . GLY A 1 95 ? -17.211 12.511 11.809 1.00 92.50 95 GLY A N 1
ATOM 684 C CA . GLY A 1 95 ? -17.162 11.069 12.053 1.00 92.50 95 GLY A CA 1
ATOM 685 C C . GLY A 1 95 ? -17.868 10.236 10.981 1.00 92.50 95 GLY A C 1
ATOM 686 O O . GLY A 1 95 ? -17.359 9.191 10.573 1.00 92.50 95 GLY A O 1
ATOM 687 N N . PHE A 1 96 ? -19.027 10.688 10.498 1.00 92.94 96 PHE A N 1
ATOM 688 C CA . PHE A 1 96 ? -19.742 10.041 9.396 1.00 92.94 96 PHE A CA 1
ATOM 689 C C . PHE A 1 96 ? -18.968 10.136 8.072 1.00 92.94 96 PHE A C 1
ATOM 691 O O . PHE A 1 96 ? -18.748 9.120 7.412 1.00 92.94 96 PHE A O 1
ATOM 698 N N . LEU A 1 97 ? -18.517 11.340 7.704 1.00 96.19 97 LEU A N 1
ATOM 699 C CA . LEU A 1 97 ? -17.796 11.585 6.454 1.00 96.19 97 LEU A CA 1
ATOM 700 C C . LEU A 1 97 ? -16.497 10.786 6.386 1.00 96.19 97 LEU A C 1
ATOM 702 O O . LEU A 1 97 ? -16.218 10.173 5.363 1.00 96.19 97 LEU A O 1
ATOM 706 N N . VAL A 1 98 ? -15.729 10.738 7.475 1.00 93.38 98 VAL A N 1
ATOM 707 C CA . VAL A 1 98 ? -14.470 9.987 7.532 1.00 93.38 98 VAL A CA 1
ATOM 708 C C . VAL A 1 98 ? -14.702 8.486 7.335 1.00 93.38 98 VAL A C 1
ATOM 710 O O . VAL A 1 98 ? -14.011 7.869 6.524 1.00 93.38 98 VAL A O 1
ATOM 713 N N . ARG A 1 99 ? -15.705 7.901 8.005 1.00 90.56 99 ARG A N 1
ATOM 714 C CA . ARG A 1 99 ? -16.062 6.482 7.818 1.00 90.56 99 ARG A CA 1
ATOM 715 C C . ARG A 1 99 ? -16.510 6.197 6.384 1.00 90.56 99 ARG A C 1
ATOM 717 O O . ARG A 1 99 ? -16.099 5.193 5.807 1.00 90.56 99 ARG A O 1
ATOM 724 N N . TYR A 1 100 ? -17.312 7.084 5.793 1.00 93.94 100 TYR A N 1
ATOM 725 C CA . TYR A 1 100 ? -17.779 6.925 4.416 1.00 93.94 100 TYR A CA 1
ATOM 726 C C . TYR A 1 100 ? -16.645 7.069 3.393 1.00 93.94 100 TYR A C 1
ATOM 728 O O . TYR A 1 100 ? -16.534 6.250 2.484 1.00 93.94 100 TYR A O 1
ATOM 736 N N . CYS A 1 101 ? -15.768 8.063 3.560 1.00 92.81 101 CYS A N 1
ATOM 737 C CA . CYS A 1 101 ? -14.575 8.230 2.731 1.00 92.81 101 CYS A CA 1
ATOM 738 C C . CYS A 1 101 ? -13.674 6.997 2.812 1.00 92.81 101 CYS A C 1
ATOM 740 O O . CYS A 1 101 ? -13.220 6.514 1.780 1.00 92.81 101 CYS A O 1
ATOM 742 N N . TYR A 1 102 ? -13.465 6.451 4.012 1.00 89.81 102 TYR A N 1
ATOM 743 C CA . TYR A 1 102 ? -12.690 5.226 4.179 1.00 89.81 102 TYR A CA 1
ATOM 744 C C . TYR A 1 102 ? -13.338 4.036 3.469 1.00 89.81 102 TYR A C 1
ATOM 746 O O . TYR A 1 102 ? -12.678 3.362 2.683 1.00 89.81 102 TYR A O 1
ATOM 754 N N . TRP A 1 103 ? -14.640 3.821 3.664 1.00 91.19 103 TRP A N 1
ATOM 755 C CA . TRP A 1 103 ? -15.375 2.774 2.954 1.00 91.19 103 TRP A CA 1
ATOM 756 C C . TRP A 1 103 ? -15.253 2.918 1.428 1.00 91.19 103 TRP A C 1
ATOM 758 O O . TRP A 1 103 ? -14.947 1.943 0.743 1.00 91.19 103 TRP A O 1
ATOM 768 N N . ALA A 1 104 ? -15.413 4.132 0.896 1.00 93.00 104 ALA A N 1
ATOM 769 C CA . ALA A 1 104 ? -15.259 4.404 -0.530 1.00 93.00 104 ALA A CA 1
ATOM 770 C C . ALA A 1 104 ? -13.829 4.114 -1.022 1.00 93.00 104 ALA A C 1
ATOM 772 O O . ALA A 1 104 ? -13.660 3.499 -2.076 1.00 93.00 104 ALA A O 1
ATOM 773 N N . CYS A 1 105 ? -12.803 4.486 -0.249 1.00 90.19 105 CYS A N 1
ATOM 774 C CA . CYS A 1 105 ? -11.411 4.142 -0.545 1.00 90.19 105 CYS A CA 1
ATOM 775 C C . CYS A 1 105 ? -11.203 2.625 -0.619 1.00 90.19 105 CYS A C 1
ATOM 777 O O . CYS A 1 105 ? -10.575 2.152 -1.565 1.00 90.19 105 CYS A O 1
ATOM 779 N N . ILE A 1 106 ? -11.764 1.856 0.319 1.00 88.31 106 ILE A N 1
ATOM 780 C CA . ILE A 1 106 ? -11.661 0.389 0.316 1.00 88.31 106 ILE A CA 1
ATOM 781 C C . ILE A 1 106 ? -12.377 -0.220 -0.898 1.00 88.31 106 ILE A C 1
ATOM 783 O O . ILE A 1 106 ? -11.821 -1.102 -1.550 1.00 88.31 106 ILE A O 1
ATOM 787 N N . VAL A 1 107 ? -13.561 0.276 -1.273 1.00 91.38 107 VAL A N 1
ATOM 788 C CA . VAL A 1 107 ? -14.266 -0.174 -2.490 1.00 91.38 107 VAL A CA 1
ATOM 789 C C . VAL A 1 107 ? -13.407 0.043 -3.743 1.00 91.38 107 VAL A C 1
ATOM 791 O O . VAL A 1 107 ? -13.285 -0.857 -4.579 1.00 91.38 107 VAL A O 1
ATOM 794 N N . LEU A 1 108 ? -12.774 1.213 -3.866 1.00 90.75 108 LEU A N 1
ATOM 795 C CA . LEU A 1 108 ? -11.876 1.519 -4.982 1.00 90.75 108 LEU A CA 1
ATOM 796 C C . LEU A 1 108 ? -10.599 0.666 -4.952 1.00 90.75 108 LEU A C 1
ATOM 798 O O . LEU A 1 108 ? -10.136 0.219 -6.007 1.00 90.75 108 LEU A O 1
ATOM 802 N N . ALA A 1 109 ? -10.048 0.403 -3.766 1.00 88.06 109 ALA A N 1
ATOM 803 C CA . ALA A 1 109 ? -8.882 -0.456 -3.593 1.00 88.06 109 ALA A CA 1
ATOM 804 C C . ALA A 1 109 ? -9.176 -1.887 -4.068 1.00 88.06 109 ALA A C 1
ATOM 806 O O . ALA A 1 109 ? -8.444 -2.405 -4.908 1.00 88.06 109 ALA A O 1
ATOM 807 N N . VAL A 1 110 ? -10.302 -2.480 -3.655 1.00 88.62 110 VAL A N 1
ATOM 808 C CA . VAL A 1 110 ? -10.725 -3.819 -4.108 1.00 88.62 110 VAL A CA 1
ATOM 809 C C . VAL A 1 110 ? -10.896 -3.869 -5.632 1.00 88.62 110 VAL A C 1
ATOM 811 O O . VAL A 1 110 ? -10.433 -4.807 -6.284 1.00 88.62 110 VAL A O 1
ATOM 814 N N . GLY A 1 111 ? -11.500 -2.841 -6.239 1.00 90.56 111 GLY A N 1
ATOM 815 C CA . GLY A 1 111 ? -11.604 -2.748 -7.702 1.00 90.56 111 GLY A CA 1
ATOM 816 C C . GLY A 1 111 ? -10.237 -2.679 -8.399 1.00 90.56 111 GLY A C 1
ATOM 817 O O . GLY A 1 111 ? -10.018 -3.318 -9.436 1.00 90.56 111 GLY A O 1
ATOM 818 N N . THR A 1 112 ? -9.293 -1.952 -7.799 1.00 89.25 112 THR A N 1
ATOM 819 C CA . THR A 1 112 ? -7.902 -1.860 -8.265 1.00 89.25 112 THR A CA 1
ATOM 820 C C . THR A 1 112 ? -7.202 -3.216 -8.178 1.00 89.25 112 THR A C 1
ATOM 822 O O . THR A 1 112 ? -6.481 -3.596 -9.103 1.00 89.25 112 THR A O 1
ATOM 825 N N . GLU A 1 113 ? -7.456 -3.989 -7.121 1.00 89.75 113 GLU A N 1
ATOM 826 C CA . GLU A 1 113 ? -6.894 -5.330 -6.958 1.00 89.75 113 GLU A CA 1
ATOM 827 C C . GLU A 1 113 ? -7.357 -6.310 -8.029 1.00 89.75 113 GLU A C 1
ATOM 829 O O . GLU A 1 113 ? -6.535 -6.978 -8.664 1.00 89.75 113 GLU A O 1
ATOM 834 N N . ILE A 1 114 ? -8.662 -6.349 -8.286 1.00 92.06 114 ILE A N 1
ATOM 835 C CA . ILE A 1 114 ? -9.248 -7.223 -9.306 1.00 92.06 114 ILE A CA 1
ATOM 836 C C . ILE A 1 114 ? -8.718 -6.856 -10.703 1.00 92.06 114 ILE A C 1
ATOM 838 O O . ILE A 1 114 ? -8.416 -7.738 -11.513 1.00 92.06 114 ILE A O 1
ATOM 842 N N . THR A 1 115 ? -8.544 -5.560 -10.974 1.00 90.62 115 THR A N 1
ATOM 843 C CA . THR A 1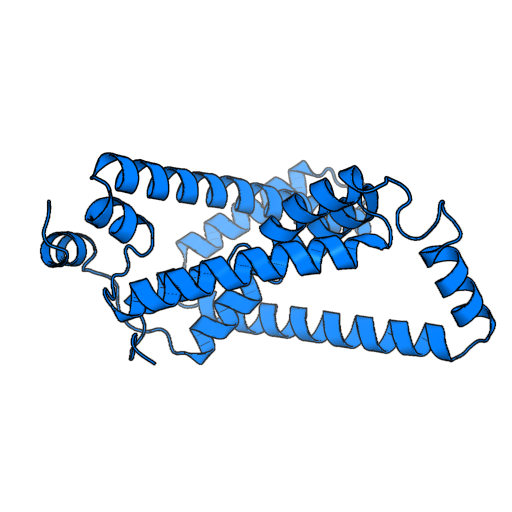 115 ? -7.972 -5.073 -12.239 1.00 90.62 115 THR A CA 1
ATOM 844 C C . THR A 1 115 ? -6.510 -5.495 -12.392 1.00 90.62 115 THR A C 1
ATOM 846 O O . THR A 1 115 ? -6.127 -6.003 -13.448 1.00 90.62 115 THR A O 1
ATOM 849 N N . ALA A 1 116 ? -5.709 -5.372 -11.331 1.00 91.25 116 ALA A N 1
ATOM 850 C CA . ALA A 1 116 ? -4.309 -5.788 -11.345 1.00 91.25 116 ALA A CA 1
ATOM 851 C C . ALA A 1 116 ? -4.157 -7.291 -11.618 1.00 91.25 116 ALA A C 1
ATOM 853 O O . ALA A 1 116 ? -3.313 -7.692 -12.418 1.00 91.25 116 ALA A O 1
ATOM 854 N N . VAL A 1 117 ? -4.998 -8.128 -10.998 1.00 92.00 117 VAL A N 1
ATOM 855 C CA . VAL A 1 117 ? -4.9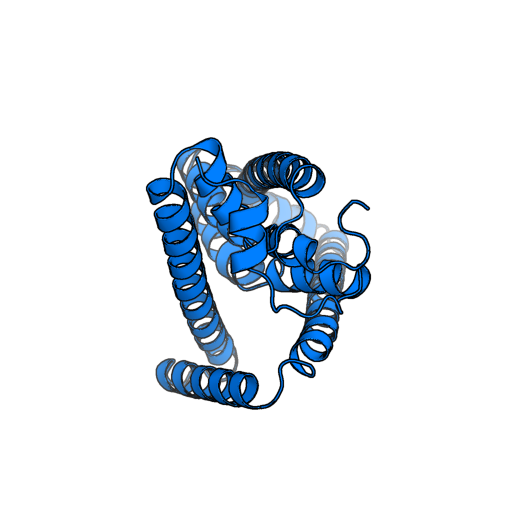91 -9.577 -11.250 1.00 92.00 117 VAL A CA 1
ATOM 856 C C . VAL A 1 117 ? -5.300 -9.874 -12.717 1.00 92.00 117 VAL A C 1
ATOM 858 O O . VAL A 1 117 ? -4.610 -10.685 -13.332 1.00 92.00 117 VAL A O 1
ATOM 861 N N . ALA A 1 118 ? -6.284 -9.195 -13.310 1.00 93.44 118 ALA A N 1
ATOM 862 C CA . ALA A 1 118 ? -6.602 -9.370 -14.725 1.00 93.44 118 ALA A CA 1
ATOM 863 C C . ALA A 1 118 ? -5.434 -8.976 -15.646 1.00 93.44 118 ALA A C 1
ATOM 865 O O . ALA A 1 118 ? -5.191 -9.653 -16.649 1.00 93.44 118 ALA A O 1
ATOM 866 N N . ASP A 1 119 ? -4.692 -7.923 -15.302 1.00 91.00 119 ASP A N 1
ATOM 867 C CA . ASP A 1 119 ? -3.496 -7.513 -16.040 1.00 91.00 119 ASP A CA 1
ATOM 868 C C . ASP A 1 119 ? -2.338 -8.502 -15.878 1.00 91.00 119 ASP A C 1
ATOM 870 O O . ASP A 1 119 ? -1.657 -8.805 -16.860 1.00 91.00 119 ASP A O 1
ATOM 874 N N . TYR A 1 120 ? -2.142 -9.074 -14.688 1.00 92.00 120 TYR A N 1
ATOM 875 C CA . TYR A 1 120 ? -1.148 -10.130 -14.492 1.00 92.00 120 TYR A CA 1
ATOM 876 C C . TYR A 1 120 ? -1.509 -11.397 -15.263 1.00 92.00 120 TYR A C 1
ATOM 878 O O . TYR A 1 120 ? -0.642 -11.971 -15.915 1.00 92.00 120 TYR A O 1
ATOM 886 N N . MET A 1 121 ? -2.780 -11.807 -15.281 1.00 95.00 121 MET A N 1
ATOM 887 C CA . MET A 1 121 ? -3.202 -13.013 -16.001 1.00 95.00 121 MET A CA 1
ATOM 888 C C . MET A 1 121 ? -2.933 -12.947 -17.507 1.00 95.00 121 MET A C 1
ATOM 890 O O . MET A 1 121 ? -2.663 -13.981 -18.121 1.00 95.00 121 MET A O 1
ATOM 894 N N . LYS A 1 122 ? -2.912 -11.749 -18.102 1.00 92.75 122 LYS A N 1
ATOM 895 C CA . LYS A 1 122 ? -2.521 -11.563 -19.509 1.00 92.75 122 LYS A CA 1
ATOM 896 C C . LYS A 1 122 ? -1.063 -11.916 -19.798 1.00 92.75 122 LYS A C 1
ATOM 898 O O . LYS A 1 122 ? -0.753 -12.196 -20.951 1.00 92.75 122 LYS A O 1
ATOM 903 N N . LEU A 1 123 ? -0.180 -11.923 -18.797 1.00 91.12 123 LEU A N 1
ATOM 904 C CA . LEU A 1 123 ? 1.214 -12.342 -18.982 1.00 91.12 123 LEU A CA 1
ATOM 905 C C . LEU A 1 123 ? 1.312 -13.828 -19.356 1.00 91.12 123 LEU A C 1
ATOM 907 O O . LEU A 1 123 ? 2.176 -14.199 -20.144 1.00 91.12 123 LEU A O 1
ATOM 911 N N . TRP A 1 124 ? 0.412 -14.664 -18.828 1.00 94.25 124 TRP A N 1
ATOM 912 C CA . TRP A 1 124 ? 0.360 -16.102 -19.125 1.00 94.25 124 TRP A CA 1
ATOM 913 C C . TRP A 1 124 ? -0.694 -16.452 -20.179 1.00 94.25 124 TRP A C 1
ATOM 915 O O . TRP A 1 124 ? -0.478 -17.340 -21.000 1.00 94.25 124 TRP A O 1
ATOM 925 N N . PHE A 1 125 ? -1.823 -15.740 -20.180 1.00 95.56 125 PHE A N 1
ATOM 926 C CA . PHE A 1 125 ? -2.971 -15.985 -21.054 1.00 95.56 125 PHE A CA 1
ATOM 927 C C . PHE A 1 125 ? -3.351 -14.719 -21.838 1.00 95.56 125 PHE A C 1
ATOM 929 O O . PHE A 1 125 ? -4.428 -14.155 -21.625 1.00 95.56 125 PHE A O 1
ATOM 936 N N . PRO A 1 126 ? -2.499 -14.261 -22.772 1.00 93.69 126 PRO A N 1
ATOM 937 C CA . PRO A 1 126 ? -2.690 -12.987 -23.473 1.00 93.69 126 PRO A CA 1
ATOM 938 C C . PRO A 1 126 ? -3.952 -12.950 -24.346 1.00 93.69 126 PRO A C 1
ATOM 940 O O . PRO A 1 126 ? -4.508 -11.882 -24.585 1.00 93.69 126 PRO A O 1
ATOM 943 N N . ASN A 1 127 ? -4.428 -14.115 -24.796 1.00 95.69 127 ASN A N 1
ATOM 944 C CA . ASN A 1 127 ? -5.598 -14.234 -25.669 1.00 95.69 127 ASN A CA 1
ATOM 945 C C . ASN A 1 127 ? -6.937 -14.203 -24.908 1.00 95.69 127 ASN A C 1
ATOM 947 O O . ASN A 1 127 ? -7.994 -14.141 -25.534 1.00 95.69 127 ASN A O 1
ATOM 951 N N . VAL A 1 128 ? -6.919 -14.273 -23.573 1.00 95.81 128 VAL A N 1
ATOM 952 C CA . VAL A 1 128 ? -8.134 -14.259 -22.748 1.00 95.81 128 VAL A CA 1
ATOM 953 C C . VAL A 1 128 ? -8.437 -12.823 -22.320 1.00 95.81 128 VAL A C 1
ATOM 955 O O . VAL A 1 128 ? -7.601 -12.151 -21.717 1.00 95.81 128 VAL A O 1
ATOM 958 N N . GLY A 1 129 ? -9.645 -12.338 -22.620 1.00 94.50 129 GLY A N 1
ATOM 959 C CA . GLY A 1 129 ? -10.058 -10.975 -22.277 1.00 94.50 129 GLY A CA 1
ATOM 960 C C . GLY A 1 129 ? -10.104 -10.724 -20.762 1.00 94.50 129 GLY A C 1
ATOM 961 O O . GLY A 1 129 ? -10.545 -11.584 -20.003 1.00 94.50 129 GLY A O 1
ATOM 962 N N . SER A 1 130 ? -9.717 -9.516 -20.321 1.00 93.69 130 SER A N 1
ATOM 963 C CA . SER A 1 130 ? -9.684 -9.132 -18.892 1.00 93.69 130 SER A CA 1
ATOM 964 C C . SER A 1 130 ? -10.988 -9.405 -18.149 1.00 93.69 130 SER A C 1
ATOM 966 O O . SER A 1 130 ? -10.950 -9.779 -16.984 1.00 93.69 130 SER A O 1
ATOM 968 N N . TRP A 1 131 ? -12.137 -9.226 -18.809 1.00 94.62 131 TRP A N 1
ATOM 969 C CA . TRP A 1 131 ? -13.454 -9.388 -18.191 1.00 94.62 131 TRP A CA 1
ATOM 970 C C . TRP A 1 131 ? -13.677 -10.800 -17.629 1.00 94.62 131 TRP A C 1
ATOM 972 O O . TRP A 1 131 ? -14.342 -10.940 -16.605 1.00 94.62 131 TRP A O 1
ATOM 982 N N . VAL A 1 132 ? -13.076 -11.828 -18.245 1.00 95.88 132 VAL A N 1
ATOM 983 C CA . VAL A 1 132 ? -13.151 -13.217 -17.766 1.00 95.88 132 VAL A CA 1
ATOM 984 C C . VAL A 1 132 ? -12.440 -13.340 -16.422 1.00 95.88 132 VAL A C 1
ATOM 986 O O . VAL A 1 132 ? -13.007 -13.868 -15.469 1.00 95.88 132 VAL A O 1
ATOM 989 N N . TRP A 1 133 ? -11.223 -12.798 -16.324 1.00 95.44 133 TRP A N 1
ATOM 990 C CA . TRP A 1 133 ? -10.435 -12.812 -15.091 1.00 95.44 133 TRP A CA 1
ATOM 991 C C . TRP A 1 133 ? -11.087 -11.973 -13.993 1.00 95.44 133 TRP A C 1
ATOM 993 O O . TRP A 1 133 ? -11.218 -12.447 -12.868 1.00 95.44 133 TRP A O 1
ATOM 1003 N N . ILE A 1 134 ? -11.569 -10.772 -14.331 1.00 94.75 134 ILE A N 1
ATOM 1004 C CA . ILE A 1 134 ? -12.305 -9.901 -13.406 1.00 94.75 134 ILE A CA 1
ATOM 1005 C C . ILE A 1 134 ? -13.511 -10.652 -12.831 1.00 94.75 134 ILE A C 1
ATOM 1007 O O . ILE A 1 134 ? -13.650 -10.734 -11.612 1.00 94.75 134 ILE A O 1
ATOM 1011 N N . GLY A 1 135 ? -14.353 -11.245 -13.685 1.00 95.50 135 GLY A N 1
ATOM 1012 C CA . GLY A 1 135 ? -15.536 -11.991 -13.249 1.00 95.50 135 GLY A CA 1
ATOM 1013 C C . GLY A 1 135 ? -15.188 -13.209 -12.391 1.00 95.50 135 GLY A C 1
ATOM 1014 O O . GLY A 1 135 ? -15.770 -13.397 -11.324 1.00 95.50 135 GLY A O 1
ATOM 1015 N N . PHE A 1 136 ? -14.200 -14.000 -12.817 1.00 95.25 136 PHE A N 1
ATOM 1016 C CA . PHE A 1 136 ? -13.766 -15.204 -12.108 1.00 95.25 136 PHE A CA 1
ATOM 1017 C C . PHE A 1 136 ? -13.223 -14.902 -10.703 1.00 95.25 136 PHE A C 1
ATOM 1019 O O . PHE A 1 136 ? -13.673 -15.506 -9.724 1.00 95.25 136 PHE A O 1
ATOM 1026 N N . PHE A 1 137 ? -12.288 -13.955 -10.577 1.00 92.94 137 PHE A N 1
ATOM 1027 C CA . PHE A 1 137 ? -11.699 -13.615 -9.280 1.00 92.94 137 PHE A CA 1
ATOM 1028 C C . PHE A 1 137 ? -12.687 -12.876 -8.374 1.00 92.94 137 PHE A C 1
ATOM 1030 O O . PHE A 1 137 ? -12.715 -13.156 -7.179 1.00 92.94 137 PHE A O 1
ATOM 1037 N N . SER A 1 138 ? -13.557 -12.022 -8.926 1.00 92.50 138 SER A N 1
ATOM 1038 C CA . SER A 1 138 ? -14.629 -11.380 -8.147 1.00 92.50 138 SER A CA 1
ATOM 1039 C C . SER A 1 138 ? -15.587 -12.413 -7.556 1.00 92.50 138 SER A C 1
ATOM 1041 O O . SER A 1 138 ? -15.877 -12.376 -6.362 1.00 92.50 138 SER A O 1
ATOM 1043 N N . LEU A 1 139 ? -16.046 -13.375 -8.367 1.00 93.00 139 LEU A N 1
ATOM 1044 C CA . LEU A 1 139 ? -16.926 -14.445 -7.896 1.00 93.00 139 LEU A CA 1
ATOM 1045 C C . LEU A 1 139 ? -16.229 -15.310 -6.842 1.00 93.00 139 LEU A C 1
ATOM 1047 O O . LEU A 1 139 ? -16.826 -15.639 -5.821 1.00 93.00 139 LEU A O 1
ATOM 1051 N N . THR A 1 140 ? -14.955 -15.636 -7.062 1.00 88.81 140 THR A N 1
ATOM 1052 C CA . THR A 1 140 ? -14.156 -16.406 -6.101 1.00 88.81 140 THR A CA 1
ATOM 1053 C C . THR A 1 140 ? -14.040 -15.672 -4.766 1.00 88.81 140 THR A C 1
ATOM 1055 O O . THR A 1 140 ? -14.276 -16.279 -3.723 1.00 88.81 140 THR A O 1
ATOM 1058 N N . LEU A 1 141 ? -13.742 -14.369 -4.778 1.00 84.19 141 LEU A N 1
ATOM 1059 C CA . LEU A 1 141 ? -13.675 -13.553 -3.564 1.00 84.19 141 LEU A CA 1
ATOM 1060 C C . LEU A 1 141 ? -15.017 -13.511 -2.827 1.00 84.19 141 LEU A C 1
ATOM 1062 O O . LEU A 1 141 ? -15.035 -13.680 -1.610 1.00 84.19 141 LEU A O 1
ATOM 1066 N N . LEU A 1 142 ? -16.133 -13.360 -3.546 1.00 86.75 142 LEU A N 1
ATOM 1067 C CA . LEU A 1 142 ? -17.474 -13.401 -2.952 1.00 86.75 142 LEU A CA 1
ATOM 1068 C C . LEU A 1 142 ? -17.767 -14.752 -2.286 1.00 86.75 142 LEU A C 1
ATOM 1070 O O . LEU A 1 142 ? -18.256 -14.789 -1.158 1.00 86.75 142 LEU A O 1
ATOM 1074 N N . VAL A 1 143 ? -17.427 -15.862 -2.948 1.00 85.75 143 VAL A N 1
ATOM 1075 C CA . VAL A 1 143 ? -17.605 -17.213 -2.393 1.00 85.75 143 VAL A CA 1
ATOM 1076 C C . VAL A 1 143 ? -16.738 -17.410 -1.150 1.00 85.75 143 VAL A C 1
ATOM 1078 O O . VAL A 1 143 ? -17.231 -17.884 -0.128 1.00 85.75 143 VAL A O 1
ATOM 1081 N N . VAL A 1 144 ? -15.464 -17.014 -1.197 1.00 79.25 144 VAL A N 1
ATOM 1082 C CA . VAL A 1 144 ? -14.555 -17.119 -0.043 1.00 79.25 144 VAL A CA 1
ATOM 1083 C C . VAL A 1 144 ? -15.067 -16.284 1.132 1.00 79.25 144 VAL A C 1
ATOM 1085 O O . VAL A 1 144 ? -15.077 -16.770 2.266 1.00 79.25 144 VAL A O 1
ATOM 1088 N N . ASN A 1 145 ? -15.543 -15.065 0.867 1.00 77.06 145 ASN A N 1
ATOM 1089 C CA . ASN A 1 145 ? -16.091 -14.177 1.889 1.00 77.06 145 ASN A CA 1
ATOM 1090 C C . ASN A 1 145 ? -17.357 -14.761 2.550 1.00 77.06 145 ASN A C 1
ATOM 1092 O O . ASN A 1 145 ? -17.530 -14.624 3.759 1.00 77.06 145 ASN A O 1
ATOM 1096 N N . ALA A 1 146 ? -18.187 -15.489 1.796 1.00 80.25 146 ALA A N 1
ATOM 1097 C CA . ALA A 1 146 ? -19.404 -16.115 2.310 1.00 80.25 146 ALA A CA 1
ATOM 1098 C C . ALA A 1 146 ? -19.165 -17.343 3.218 1.00 80.25 146 ALA A C 1
ATOM 1100 O O . ALA A 1 146 ? -20.039 -17.678 4.017 1.00 80.25 146 ALA A O 1
ATOM 1101 N N . TYR A 1 147 ? -18.019 -18.032 3.114 1.00 73.56 147 TYR A N 1
ATOM 1102 C CA . TYR A 1 147 ? -17.823 -19.336 3.767 1.00 73.56 147 TYR A CA 1
ATOM 1103 C C . TYR A 1 147 ? -17.174 -19.294 5.159 1.00 73.56 147 TYR A C 1
ATOM 1105 O O . TYR A 1 147 ? -17.636 -20.005 6.052 1.00 73.56 147 TYR A O 1
ATOM 1113 N N . SER A 1 148 ? -16.078 -18.555 5.384 1.00 63.94 148 SER A N 1
ATOM 1114 C CA . SER A 1 148 ? -15.417 -18.576 6.705 1.00 63.94 148 SER A CA 1
ATOM 1115 C C . SER A 1 148 ? -14.384 -17.471 6.917 1.00 63.94 148 SER A C 1
ATOM 1117 O O . SER A 1 148 ? -13.287 -17.494 6.358 1.00 63.94 148 SER A O 1
ATOM 1119 N N . VAL A 1 149 ? -14.678 -16.582 7.868 1.00 59.88 149 VAL A N 1
ATOM 1120 C CA . VAL A 1 149 ? -13.789 -15.495 8.321 1.00 59.88 149 VAL A CA 1
ATOM 1121 C C . VAL A 1 149 ? -12.519 -16.018 9.017 1.00 59.88 149 VAL A C 1
ATOM 1123 O O . VAL A 1 149 ? -11.481 -15.365 9.011 1.00 59.88 149 VAL A O 1
ATOM 1126 N N . LYS A 1 150 ? -12.553 -17.227 9.602 1.00 58.78 150 LYS A N 1
ATOM 1127 C CA . LYS A 1 150 ? -11.381 -17.816 10.286 1.00 58.78 150 LYS A CA 1
ATOM 1128 C C . LYS A 1 150 ? -10.338 -18.383 9.325 1.00 58.78 150 LYS A C 1
ATOM 1130 O O . LYS A 1 150 ? -9.159 -18.393 9.664 1.00 58.78 150 LYS A O 1
ATOM 1135 N N . ALA A 1 151 ? -10.754 -18.867 8.154 1.00 65.31 151 ALA A N 1
ATOM 1136 C CA . ALA A 1 151 ? -9.820 -19.364 7.144 1.00 65.31 151 ALA A CA 1
ATOM 1137 C C . ALA A 1 151 ? -9.015 -18.213 6.516 1.00 65.31 151 ALA A C 1
ATOM 1139 O O . ALA A 1 151 ? -7.836 -18.380 6.209 1.00 65.31 151 ALA A O 1
ATOM 1140 N N . PHE A 1 152 ? -9.634 -17.035 6.406 1.00 67.81 152 PHE A N 1
ATOM 1141 C CA . PHE A 1 152 ? -9.060 -15.841 5.792 1.00 67.81 152 PHE A CA 1
ATOM 1142 C C . PHE A 1 152 ? -7.725 -15.420 6.425 1.00 67.81 152 PHE A C 1
ATOM 1144 O O . PHE A 1 152 ? -6.712 -15.378 5.731 1.00 67.81 152 PHE A O 1
ATOM 1151 N N . GLY A 1 153 ? -7.681 -15.227 7.750 1.00 65.38 153 GLY A N 1
ATOM 1152 C CA . GLY A 1 153 ? -6.467 -14.745 8.423 1.00 65.38 153 GLY A CA 1
ATOM 1153 C C . GLY A 1 153 ? -5.266 -15.699 8.335 1.00 65.38 153 GLY A C 1
ATOM 1154 O O . GLY A 1 153 ? -4.119 -15.257 8.372 1.00 65.38 153 GLY A O 1
ATOM 1155 N N . LEU A 1 154 ? -5.497 -17.011 8.189 1.00 70.81 154 LEU A N 1
ATOM 1156 C CA . LEU A 1 154 ? -4.416 -17.986 8.001 1.00 70.81 154 LEU A CA 1
ATOM 1157 C C . LEU A 1 154 ? -3.913 -17.995 6.552 1.00 70.81 154 LEU A C 1
ATOM 1159 O O . LEU A 1 154 ? -2.705 -18.048 6.329 1.00 70.81 154 LEU A O 1
ATOM 1163 N N . VAL A 1 155 ? -4.820 -17.911 5.575 1.00 75.38 155 VAL A N 1
ATOM 1164 C CA . VAL A 1 155 ? -4.462 -17.800 4.151 1.00 75.38 155 VAL A CA 1
ATOM 1165 C C . VAL A 1 155 ? -3.662 -16.524 3.900 1.00 75.38 155 VAL A C 1
ATOM 1167 O O . VAL A 1 155 ? -2.609 -16.570 3.266 1.00 75.38 155 VAL A O 1
ATOM 1170 N N . GLU A 1 156 ? -4.110 -15.404 4.459 1.00 74.69 156 GLU A N 1
ATOM 1171 C CA . GLU A 1 156 ? -3.442 -14.113 4.323 1.00 74.69 156 GLU A CA 1
ATOM 1172 C C . GLU A 1 156 ? -2.041 -14.122 4.938 1.00 74.69 156 GLU A C 1
ATOM 1174 O O . GLU A 1 156 ? -1.094 -13.646 4.311 1.00 74.69 156 GLU A O 1
ATOM 1179 N N . TYR A 1 157 ? -1.866 -14.745 6.107 1.00 75.12 157 TYR A N 1
ATOM 1180 C CA . TYR A 1 157 ? -0.548 -14.935 6.715 1.00 75.12 157 TYR A CA 1
ATOM 1181 C C . TYR A 1 157 ? 0.426 -15.666 5.774 1.00 75.12 157 TYR A C 1
ATOM 1183 O O . TYR A 1 157 ? 1.549 -15.200 5.542 1.00 75.12 157 TYR A O 1
ATOM 1191 N N . TRP A 1 158 ? 0.003 -16.797 5.198 1.00 81.94 158 TRP A N 1
ATOM 1192 C CA . TRP A 1 158 ? 0.851 -17.587 4.301 1.00 81.94 158 TRP A CA 1
ATOM 1193 C C . TRP A 1 158 ? 1.137 -16.864 2.985 1.00 81.94 158 TRP A C 1
ATOM 1195 O O . TRP A 1 158 ? 2.289 -16.822 2.551 1.00 81.94 158 TRP A O 1
ATOM 1205 N N . PHE A 1 159 ? 0.132 -16.2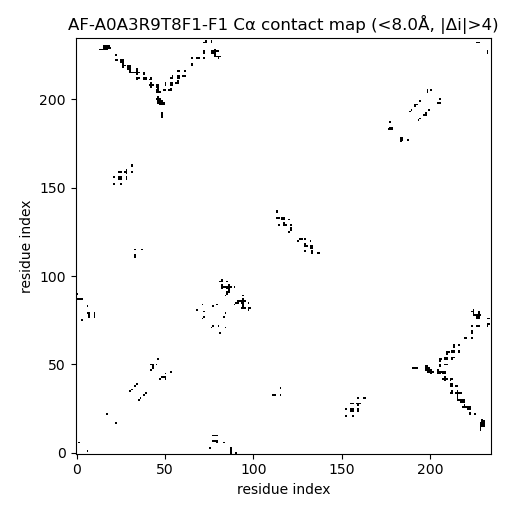40 2.370 1.00 83.44 159 PHE A N 1
ATOM 1206 C CA . PHE A 1 159 ? 0.328 -15.467 1.143 1.00 83.44 159 PHE A CA 1
ATOM 1207 C C . PHE A 1 159 ? 1.240 -14.264 1.357 1.00 83.44 159 PHE A C 1
ATOM 1209 O O . PHE A 1 159 ? 2.126 -14.024 0.540 1.00 83.44 159 PHE A O 1
ATOM 1216 N N . SER A 1 160 ? 1.106 -13.559 2.474 1.00 81.25 160 SER A N 1
ATOM 1217 C CA . SER A 1 160 ? 1.994 -12.445 2.820 1.00 81.25 160 SER A CA 1
ATOM 1218 C C . SER A 1 160 ? 3.432 -12.915 3.023 1.00 81.25 160 SER A C 1
ATOM 1220 O O . SER A 1 160 ? 4.363 -12.284 2.527 1.00 81.25 160 SER A O 1
ATOM 1222 N N . THR A 1 161 ? 3.619 -14.077 3.655 1.00 83.94 161 THR A N 1
ATOM 1223 C CA . T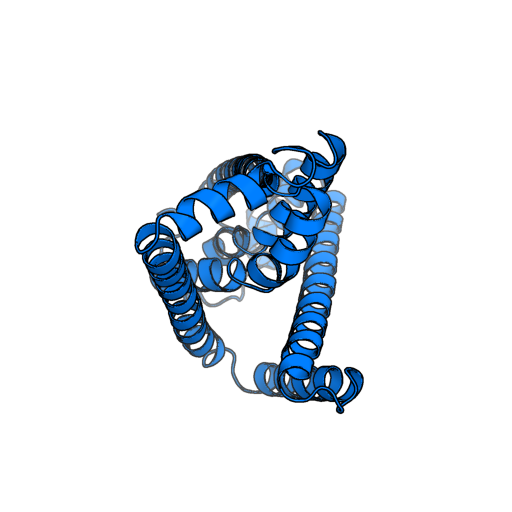HR A 1 161 ? 4.941 -14.703 3.805 1.00 83.94 161 THR A CA 1
ATOM 1224 C C . THR A 1 161 ? 5.574 -15.005 2.443 1.00 83.94 161 THR A C 1
ATOM 1226 O O . THR A 1 161 ? 6.734 -14.660 2.213 1.00 83.94 161 THR A O 1
ATOM 1229 N N . ILE A 1 162 ? 4.808 -15.580 1.508 1.00 89.06 162 ILE A N 1
ATOM 1230 C CA . ILE A 1 162 ? 5.273 -15.854 0.139 1.00 89.06 162 ILE A CA 1
ATOM 1231 C C . ILE A 1 162 ? 5.645 -14.554 -0.584 1.00 89.06 162 ILE A C 1
ATOM 1233 O O . ILE A 1 162 ? 6.706 -14.493 -1.205 1.00 89.06 162 ILE A O 1
ATOM 1237 N N . LYS A 1 163 ? 4.816 -13.507 -0.483 1.00 88.94 163 LYS A N 1
ATOM 1238 C CA . LYS A 1 163 ? 5.081 -12.199 -1.109 1.00 88.94 163 LYS A CA 1
ATOM 1239 C C . LYS A 1 163 ? 6.392 -11.588 -0.611 1.00 88.94 163 LYS A C 1
ATOM 1241 O O . LYS A 1 163 ? 7.222 -11.184 -1.423 1.00 88.94 163 LYS A O 1
ATOM 1246 N N . VAL A 1 164 ? 6.598 -11.547 0.708 1.00 87.31 164 VAL A N 1
ATOM 1247 C CA . VAL A 1 164 ? 7.828 -11.007 1.314 1.00 87.31 164 VAL A CA 1
ATOM 1248 C C . VAL A 1 164 ? 9.045 -11.804 0.854 1.00 87.31 164 VAL A C 1
ATOM 1250 O O . VAL A 1 164 ? 10.036 -11.222 0.415 1.00 87.31 164 VAL A O 1
ATOM 1253 N N . PHE A 1 165 ? 8.960 -13.135 0.895 1.00 90.50 165 PHE A N 1
ATOM 1254 C CA . PHE A 1 165 ? 10.041 -13.999 0.432 1.00 90.50 165 PHE A CA 1
ATOM 1255 C C . PHE A 1 165 ? 10.368 -13.767 -1.052 1.00 90.50 165 PHE A C 1
ATOM 1257 O O . PHE A 1 165 ? 11.538 -13.631 -1.406 1.00 90.50 165 PHE A O 1
ATOM 1264 N N . ALA A 1 166 ? 9.352 -13.644 -1.910 1.00 91.31 166 ALA A N 1
ATOM 1265 C CA . ALA A 1 166 ? 9.532 -13.363 -3.333 1.00 91.31 166 ALA A CA 1
ATOM 1266 C C . ALA A 1 166 ? 10.252 -12.026 -3.579 1.00 91.31 166 ALA A C 1
ATOM 1268 O O . ALA A 1 166 ? 11.144 -11.969 -4.424 1.00 91.31 166 ALA A O 1
ATOM 1269 N N . ILE A 1 167 ? 9.925 -10.976 -2.815 1.00 91.12 167 ILE A N 1
ATOM 1270 C CA . ILE A 1 167 ? 10.611 -9.675 -2.891 1.00 91.12 167 ILE A CA 1
ATOM 1271 C C . ILE A 1 167 ? 12.084 -9.813 -2.497 1.00 91.12 167 ILE A C 1
ATOM 1273 O O . ILE A 1 167 ? 12.955 -9.318 -3.211 1.00 91.12 167 ILE A O 1
ATOM 1277 N N . ILE A 1 168 ? 12.378 -10.510 -1.396 1.00 92.75 168 ILE A N 1
ATOM 1278 C CA . ILE A 1 168 ? 13.759 -10.721 -0.936 1.00 92.75 168 ILE A CA 1
ATOM 1279 C C . ILE A 1 168 ? 14.568 -11.458 -2.007 1.00 92.75 168 ILE A C 1
ATOM 1281 O O . ILE A 1 168 ? 15.649 -11.004 -2.382 1.00 92.75 168 ILE A O 1
ATOM 1285 N N . VAL A 1 169 ? 14.033 -12.559 -2.542 1.00 94.88 169 VAL A N 1
ATOM 1286 C CA . VAL A 1 169 ? 14.691 -13.330 -3.606 1.00 94.88 169 VAL A CA 1
ATOM 1287 C C . VAL A 1 169 ? 14.906 -12.469 -4.850 1.00 94.88 169 VAL A C 1
ATOM 1289 O O . VAL A 1 169 ? 16.006 -12.459 -5.398 1.00 94.88 169 VAL A O 1
ATOM 1292 N N . PHE A 1 170 ? 13.900 -11.701 -5.268 1.00 92.62 170 PHE A N 1
ATOM 1293 C CA . PHE A 1 170 ? 14.004 -10.800 -6.414 1.00 92.62 170 PHE A CA 1
ATOM 1294 C C . PHE A 1 170 ? 15.112 -9.751 -6.236 1.00 92.62 170 PHE A C 1
ATOM 1296 O O . PHE A 1 170 ? 15.895 -9.527 -7.161 1.00 92.62 170 PHE A O 1
ATOM 1303 N N . ILE A 1 171 ? 15.224 -9.144 -5.049 1.00 92.62 171 ILE A N 1
ATOM 1304 C CA . ILE A 1 171 ? 16.271 -8.161 -4.738 1.00 92.62 171 ILE A CA 1
ATOM 1305 C C . ILE A 1 171 ? 17.653 -8.820 -4.774 1.00 92.62 171 ILE A C 1
ATOM 1307 O O . ILE A 1 171 ? 18.561 -8.296 -5.418 1.00 92.62 171 ILE A O 1
ATOM 1311 N N . LEU A 1 172 ? 17.818 -9.979 -4.130 1.00 93.75 172 LEU A N 1
ATOM 1312 C CA . LEU A 1 172 ? 19.100 -10.691 -4.092 1.00 93.75 172 LEU A CA 1
ATOM 1313 C C . LEU A 1 172 ? 19.559 -11.129 -5.487 1.00 93.75 172 LEU A C 1
ATOM 1315 O O . LEU A 1 172 ? 20.725 -10.942 -5.831 1.00 93.75 172 LEU A O 1
ATOM 1319 N N . LEU A 1 173 ? 18.646 -11.662 -6.305 1.00 91.38 173 LEU A N 1
ATOM 1320 C CA . LEU A 1 173 ? 18.938 -12.027 -7.692 1.00 91.38 173 LEU A CA 1
ATOM 1321 C C . LEU A 1 173 ? 19.313 -10.800 -8.522 1.00 91.38 173 LEU A C 1
ATOM 1323 O O . LEU A 1 173 ? 20.298 -10.840 -9.256 1.00 91.38 173 LEU A O 1
ATOM 1327 N N . SER A 1 174 ? 18.576 -9.699 -8.363 1.00 87.94 174 SER A N 1
ATOM 1328 C CA . SER A 1 174 ? 18.867 -8.438 -9.051 1.00 87.94 174 SER A CA 1
ATOM 1329 C C . SER A 1 174 ? 20.265 -7.923 -8.692 1.00 87.94 174 SER A C 1
ATOM 1331 O O . SER A 1 174 ? 21.056 -7.641 -9.587 1.00 87.94 174 SER A O 1
ATOM 1333 N N . ILE A 1 175 ? 20.630 -7.881 -7.405 1.00 87.50 175 ILE A N 1
ATOM 1334 C CA . ILE A 1 175 ? 21.981 -7.488 -6.960 1.00 87.50 175 ILE A CA 1
ATOM 1335 C C . ILE A 1 175 ? 23.045 -8.447 -7.516 1.00 87.50 175 ILE A C 1
ATOM 1337 O O . ILE A 1 175 ? 24.082 -7.996 -8.006 1.00 87.50 175 ILE A O 1
ATOM 1341 N N . GLY A 1 176 ? 22.798 -9.759 -7.489 1.00 86.44 176 GLY A N 1
ATOM 1342 C CA . GLY A 1 176 ? 23.733 -10.760 -8.010 1.00 86.44 176 GLY A CA 1
ATOM 1343 C C . GLY A 1 176 ? 24.011 -10.591 -9.506 1.00 86.44 176 GLY A C 1
ATOM 1344 O O . GLY A 1 176 ? 25.169 -10.597 -9.922 1.00 86.44 176 GLY A O 1
ATOM 1345 N N . ILE A 1 177 ? 22.969 -10.358 -10.309 1.00 84.38 177 ILE A N 1
ATOM 1346 C CA . ILE A 1 177 ? 23.096 -10.110 -11.754 1.00 84.38 177 ILE A CA 1
ATOM 1347 C C . ILE A 1 177 ? 23.851 -8.800 -12.017 1.00 84.38 177 ILE A C 1
ATOM 1349 O O . ILE A 1 177 ? 24.730 -8.749 -12.879 1.00 84.38 177 ILE A O 1
ATOM 1353 N N . LEU A 1 178 ? 23.545 -7.746 -11.255 1.00 81.88 178 LEU A N 1
ATOM 1354 C CA . LEU A 1 178 ? 24.156 -6.428 -11.434 1.00 81.88 178 LEU A CA 1
ATOM 1355 C C . LEU A 1 178 ? 25.633 -6.374 -11.016 1.00 81.88 178 LEU A C 1
ATOM 1357 O O . LEU A 1 178 ? 26.385 -5.574 -11.568 1.00 81.88 178 LEU A O 1
ATOM 1361 N N . THR A 1 179 ? 26.057 -7.219 -10.073 1.00 80.25 179 THR A N 1
ATOM 1362 C CA . THR A 1 179 ? 27.438 -7.252 -9.554 1.00 80.25 179 THR A CA 1
ATOM 1363 C C . THR A 1 179 ? 28.356 -8.242 -10.280 1.00 80.25 179 THR A C 1
ATOM 1365 O O . THR A 1 179 ? 29.573 -8.098 -10.195 1.00 80.25 179 THR A O 1
ATOM 1368 N N . GLN A 1 180 ? 27.821 -9.217 -11.028 1.00 76.81 180 GLN A N 1
ATOM 1369 C CA . GLN A 1 180 ? 28.629 -10.225 -11.739 1.00 76.81 180 GLN A CA 1
ATOM 1370 C C . GLN A 1 180 ? 29.328 -9.727 -13.012 1.00 76.81 180 GLN A C 1
ATOM 1372 O O . GLN A 1 180 ? 30.255 -10.383 -13.485 1.00 76.81 180 GLN A O 1
ATOM 1377 N N . SER A 1 181 ? 28.914 -8.602 -13.600 1.00 66.56 181 SER A N 1
ATOM 1378 C CA . SER A 1 181 ? 29.511 -8.108 -14.846 1.00 66.56 181 SER A CA 1
ATOM 1379 C C . SER A 1 181 ? 29.783 -6.605 -14.797 1.00 66.56 181 SER A C 1
ATOM 1381 O O . SER A 1 181 ? 28.940 -5.828 -14.355 1.00 66.56 181 SER A O 1
ATOM 1383 N N . ASN A 1 182 ? 30.930 -6.169 -15.336 1.00 65.94 182 ASN A N 1
ATOM 1384 C CA . ASN A 1 182 ? 31.208 -4.739 -15.553 1.00 65.94 182 ASN A CA 1
ATOM 1385 C C . ASN A 1 182 ? 30.126 -4.074 -16.425 1.00 65.94 182 ASN A C 1
ATOM 1387 O O . ASN A 1 182 ? 29.836 -2.893 -16.258 1.00 65.94 182 ASN A O 1
ATOM 1391 N N . GLN A 1 183 ? 29.484 -4.843 -17.314 1.00 68.38 183 GLN A N 1
ATOM 1392 C CA . GLN A 1 183 ? 28.340 -4.387 -18.105 1.00 68.38 183 GLN A CA 1
ATOM 1393 C C . GLN A 1 183 ? 27.107 -4.094 -17.233 1.00 68.38 183 GLN A C 1
ATOM 1395 O O . GLN A 1 183 ? 26.400 -3.128 -17.509 1.00 68.38 183 GLN A O 1
ATOM 1400 N N . GLY A 1 184 ? 26.879 -4.855 -16.157 1.00 67.75 184 GLY A N 1
ATOM 1401 C CA . GLY A 1 184 ? 25.787 -4.637 -15.203 1.00 67.75 184 GLY A CA 1
ATOM 1402 C C . GLY A 1 184 ? 25.874 -3.277 -14.510 1.00 67.75 184 GLY A C 1
ATOM 1403 O O . GLY A 1 184 ? 24.895 -2.532 -14.495 1.00 67.75 184 GLY A O 1
ATOM 1404 N N . MET A 1 185 ? 27.062 -2.884 -14.036 1.00 67.19 185 MET A N 1
ATOM 1405 C CA . MET A 1 185 ? 27.272 -1.549 -13.457 1.00 67.19 185 MET A CA 1
ATOM 1406 C C . MET A 1 185 ? 27.055 -0.426 -14.479 1.00 67.19 185 MET A C 1
ATOM 1408 O O . MET A 1 185 ? 26.414 0.577 -14.162 1.00 67.19 185 MET A O 1
ATOM 1412 N N . THR A 1 186 ? 27.535 -0.587 -15.717 1.00 71.06 186 THR A N 1
ATOM 1413 C CA . THR A 1 186 ? 27.290 0.395 -16.784 1.00 71.06 186 THR A CA 1
ATOM 1414 C C . THR A 1 186 ? 25.800 0.506 -17.112 1.00 71.06 186 THR A C 1
ATOM 1416 O O . THR A 1 186 ? 25.293 1.618 -17.268 1.00 71.06 186 THR A O 1
ATOM 1419 N N . GLN A 1 187 ? 25.062 -0.607 -17.153 1.00 73.50 187 GLN A N 1
ATOM 1420 C CA . GLN A 1 187 ? 23.616 -0.586 -17.377 1.00 73.50 187 GLN A CA 1
ATOM 1421 C C . GLN A 1 187 ? 22.853 0.091 -16.238 1.00 73.50 187 GLN A C 1
ATOM 1423 O O . GLN A 1 187 ? 21.959 0.884 -16.519 1.00 73.50 187 GLN A O 1
ATOM 1428 N N . VAL A 1 188 ? 23.234 -0.120 -14.974 1.00 76.50 188 VAL A N 1
ATOM 1429 C CA . VAL A 1 188 ? 22.625 0.588 -13.831 1.00 76.50 188 VAL A CA 1
ATOM 1430 C C . VAL A 1 188 ? 22.781 2.095 -13.981 1.00 76.50 188 VAL A C 1
ATOM 1432 O O . VAL A 1 188 ? 21.794 2.820 -13.884 1.00 76.50 188 VAL A O 1
ATOM 1435 N N . VAL A 1 189 ? 23.991 2.572 -14.283 1.00 76.56 189 VAL A N 1
ATOM 1436 C CA . VAL A 1 189 ? 24.224 4.005 -14.510 1.00 76.56 189 VAL A CA 1
ATOM 1437 C C . VAL A 1 189 ? 23.375 4.500 -15.683 1.00 76.56 189 VAL A C 1
ATOM 1439 O O . VAL A 1 189 ? 22.684 5.505 -15.559 1.00 76.56 189 VAL A O 1
ATOM 1442 N N . THR A 1 190 ? 23.325 3.755 -16.786 1.00 79.62 190 THR A N 1
ATOM 1443 C CA . THR A 1 190 ? 22.539 4.132 -17.974 1.00 79.62 190 THR A CA 1
ATOM 1444 C C . THR A 1 190 ? 21.028 4.167 -17.696 1.00 79.62 190 THR A C 1
ATOM 1446 O O . THR A 1 190 ? 20.322 5.046 -18.189 1.00 79.62 190 THR A O 1
ATOM 1449 N N . HIS A 1 191 ? 20.504 3.265 -16.867 1.00 78.62 191 HIS A N 1
ATOM 1450 C CA . HIS A 1 191 ? 19.090 3.263 -16.482 1.00 78.62 191 HIS A CA 1
ATOM 1451 C C . HIS A 1 191 ? 18.755 4.318 -15.417 1.00 78.62 191 HIS A C 1
ATOM 1453 O O . HIS A 1 191 ? 17.639 4.832 -15.418 1.00 78.62 191 HIS A O 1
ATOM 1459 N N . LEU A 1 192 ? 19.706 4.690 -14.553 1.00 80.31 192 LEU A N 1
ATOM 1460 C CA . LEU A 1 192 ? 19.511 5.720 -13.524 1.00 80.31 192 LEU A CA 1
ATOM 1461 C C . LEU A 1 192 ? 19.724 7.153 -14.031 1.00 80.31 192 LEU A C 1
ATOM 1463 O O . LEU A 1 192 ? 19.135 8.077 -13.475 1.00 80.31 192 LEU A O 1
ATOM 1467 N N . SER A 1 193 ? 20.577 7.365 -15.036 1.00 77.81 193 SER A N 1
ATOM 1468 C CA . SER A 1 193 ? 20.922 8.711 -15.518 1.00 77.81 193 SER A CA 1
ATOM 1469 C C . SER A 1 193 ? 20.834 8.895 -17.034 1.00 77.81 193 SER A C 1
ATOM 1471 O O . SER A 1 193 ? 20.732 10.028 -17.500 1.00 77.81 193 SER A O 1
ATOM 1473 N N . GLY A 1 194 ? 20.810 7.817 -17.820 1.00 71.38 194 GLY A N 1
ATOM 1474 C CA . GLY A 1 194 ? 20.854 7.881 -19.285 1.00 71.38 194 GLY A CA 1
ATOM 1475 C C . GLY A 1 194 ? 19.546 8.291 -19.971 1.00 71.38 194 GLY A C 1
ATOM 1476 O O . GLY A 1 194 ? 19.572 8.642 -21.144 1.00 71.38 194 GLY A O 1
ATOM 1477 N N . HIS A 1 195 ? 18.412 8.304 -19.263 1.00 77.00 195 HIS A N 1
ATOM 1478 C CA . HIS A 1 195 ? 17.084 8.600 -19.826 1.00 77.00 195 HIS A CA 1
ATOM 1479 C C . HIS A 1 195 ? 16.537 9.960 -19.354 1.00 77.00 195 HIS A C 1
ATOM 1481 O O . HIS A 1 195 ? 15.389 10.055 -18.935 1.00 77.00 195 HIS A O 1
ATOM 1487 N N . GLY A 1 196 ? 17.364 11.012 -19.385 1.00 78.31 196 GLY A N 1
ATOM 1488 C CA . GLY A 1 196 ? 16.995 12.348 -18.882 1.00 78.31 196 GLY A CA 1
ATOM 1489 C C . GLY A 1 196 ? 17.442 12.631 -17.442 1.00 78.31 196 GLY A C 1
ATOM 1490 O O . GLY A 1 196 ? 16.926 13.543 -16.801 1.00 78.31 196 GLY A O 1
ATOM 1491 N N . GLY A 1 197 ? 18.416 11.873 -16.929 1.00 87.62 197 GLY A N 1
ATOM 1492 C CA . GLY A 1 197 ? 18.932 12.017 -15.569 1.00 87.62 197 GLY A CA 1
ATOM 1493 C C . GLY A 1 197 ? 18.071 11.321 -14.512 1.00 87.62 197 GLY A C 1
ATOM 1494 O O . GLY A 1 197 ? 17.185 10.529 -14.818 1.00 87.62 197 GLY A O 1
ATOM 1495 N N . PHE A 1 198 ? 18.343 11.634 -13.243 1.00 89.62 198 PHE A N 1
ATOM 1496 C CA . PHE A 1 198 ? 17.620 11.055 -12.106 1.00 89.62 198 PHE A CA 1
ATOM 1497 C C . PHE A 1 198 ? 16.181 11.594 -11.978 1.00 89.62 198 PHE A C 1
ATOM 1499 O O . PHE A 1 198 ? 15.298 10.878 -11.513 1.00 89.62 198 PHE A O 1
ATOM 1506 N N . PHE A 1 199 ? 15.933 12.827 -12.443 1.00 91.75 199 PHE A N 1
ATOM 1507 C CA . PHE A 1 199 ? 14.624 13.499 -12.449 1.00 91.75 199 PHE A CA 1
ATOM 1508 C C . PHE A 1 199 ? 14.122 13.747 -13.887 1.00 91.75 199 PHE A C 1
ATOM 1510 O O . PHE A 1 199 ? 13.989 14.904 -14.293 1.00 91.75 199 PHE A O 1
ATOM 1517 N N . PRO A 1 200 ? 13.822 12.700 -14.674 1.00 89.81 200 PRO A N 1
ATOM 1518 C CA . PRO A 1 200 ? 13.498 12.856 -16.095 1.00 89.81 200 PRO A CA 1
ATOM 1519 C C . PRO A 1 200 ? 12.216 13.665 -16.342 1.00 89.81 200 PRO A C 1
ATOM 1521 O O . PRO A 1 200 ? 12.116 14.380 -17.332 1.00 89.81 200 PRO A O 1
ATOM 1524 N N . ASN A 1 201 ? 11.263 13.605 -15.407 1.00 90.44 201 ASN A N 1
ATOM 1525 C CA . ASN A 1 201 ? 9.996 14.342 -15.454 1.00 90.44 201 ASN A CA 1
ATOM 1526 C C . ASN A 1 201 ? 9.946 15.499 -14.434 1.00 90.44 201 ASN A C 1
ATOM 1528 O O . ASN A 1 201 ? 8.869 15.990 -14.091 1.00 90.44 201 ASN A O 1
ATOM 1532 N N . GLY A 1 202 ? 11.104 15.916 -13.909 1.00 91.44 202 GLY A N 1
ATOM 1533 C CA . GLY A 1 202 ? 11.211 16.976 -12.907 1.00 91.44 202 GLY A CA 1
ATOM 1534 C C . GLY A 1 202 ? 10.510 16.666 -11.577 1.00 91.44 202 GLY A C 1
ATOM 1535 O O . GLY A 1 202 ? 10.147 15.529 -11.268 1.00 91.44 202 GLY A O 1
ATOM 1536 N N . PHE A 1 203 ? 10.320 17.706 -10.762 1.00 92.75 203 PHE A N 1
ATOM 1537 C CA . PHE A 1 203 ? 9.706 17.577 -9.435 1.00 92.75 203 PHE A CA 1
ATOM 1538 C C . PHE A 1 203 ? 8.207 17.247 -9.494 1.00 92.75 203 PHE A C 1
ATOM 1540 O O . PHE A 1 203 ? 7.687 16.589 -8.598 1.00 92.75 203 PHE A O 1
ATOM 1547 N N . SER A 1 204 ? 7.507 17.645 -10.560 1.00 93.88 204 SER A N 1
ATOM 1548 C CA . SER A 1 204 ? 6.096 17.294 -10.758 1.00 93.88 204 SER A CA 1
ATOM 1549 C C . SER A 1 204 ? 5.900 15.783 -10.907 1.00 93.88 204 SER A C 1
ATOM 1551 O O . SER A 1 204 ? 4.990 15.232 -10.291 1.00 93.88 204 SER A O 1
ATOM 1553 N N . GLY A 1 205 ? 6.781 15.097 -11.647 1.00 93.88 205 GLY A N 1
ATOM 1554 C CA . GLY A 1 205 ? 6.763 13.635 -11.761 1.00 93.88 205 GLY A CA 1
ATOM 1555 C C . GLY A 1 205 ? 6.987 12.936 -10.418 1.00 93.88 205 GLY A C 1
ATOM 1556 O O . GLY A 1 205 ? 6.279 11.985 -10.088 1.00 93.88 205 GLY A O 1
ATOM 1557 N N . VAL A 1 206 ? 7.907 13.460 -9.604 1.00 95.44 206 VAL A N 1
ATOM 1558 C CA . VAL A 1 206 ? 8.136 12.982 -8.229 1.00 95.44 206 VAL A CA 1
ATOM 1559 C C . VAL A 1 206 ? 6.901 13.197 -7.364 1.00 95.44 206 VAL A C 1
ATOM 1561 O O . VAL A 1 206 ? 6.487 12.287 -6.657 1.00 95.44 206 VAL A O 1
ATOM 1564 N N . TRP A 1 207 ? 6.258 14.361 -7.448 1.00 95.62 207 TRP A N 1
ATOM 1565 C CA . TRP A 1 207 ? 5.065 14.647 -6.653 1.00 95.62 207 TRP A CA 1
ATOM 1566 C C . TRP A 1 207 ? 3.879 13.738 -7.009 1.00 95.62 207 TRP A C 1
ATOM 1568 O O . TRP A 1 207 ? 3.189 13.248 -6.117 1.00 95.62 207 TRP A O 1
ATOM 1578 N N . ILE A 1 208 ? 3.689 13.421 -8.294 1.00 94.88 208 ILE A N 1
ATOM 1579 C CA . ILE A 1 208 ? 2.723 12.395 -8.725 1.00 94.88 208 ILE A CA 1
ATOM 1580 C C . ILE A 1 208 ? 3.111 11.023 -8.155 1.00 94.88 208 ILE A C 1
ATOM 1582 O O . ILE A 1 208 ? 2.257 10.298 -7.643 1.00 94.88 208 ILE A O 1
ATOM 1586 N N . GLY A 1 209 ? 4.403 10.687 -8.183 1.00 95.25 209 GLY A N 1
ATOM 1587 C CA . GLY A 1 209 ? 4.935 9.483 -7.549 1.00 95.25 209 GLY A CA 1
ATOM 1588 C C . GLY A 1 209 ? 4.616 9.404 -6.053 1.00 95.25 209 GLY A C 1
ATOM 1589 O O . GLY A 1 209 ? 4.278 8.324 -5.575 1.00 95.25 209 GLY A O 1
ATOM 1590 N N . VAL A 1 210 ? 4.669 10.525 -5.318 1.00 95.56 210 VAL A N 1
ATOM 1591 C CA . VAL A 1 210 ? 4.326 10.575 -3.883 1.00 95.56 210 VAL A CA 1
ATOM 1592 C C . VAL A 1 210 ? 2.872 10.156 -3.681 1.00 95.56 210 VAL A C 1
ATOM 1594 O O . VAL A 1 210 ? 2.602 9.277 -2.865 1.00 95.56 210 VAL A O 1
ATOM 1597 N N . ILE A 1 211 ? 1.948 10.712 -4.469 1.00 92.94 211 ILE A N 1
ATOM 1598 C CA . ILE A 1 211 ? 0.514 10.389 -4.394 1.00 92.94 211 ILE A CA 1
ATOM 1599 C C . ILE A 1 211 ? 0.282 8.888 -4.631 1.00 92.94 211 ILE A C 1
ATOM 1601 O O . ILE A 1 211 ? -0.447 8.247 -3.875 1.00 92.94 211 ILE A O 1
ATOM 1605 N N . ILE A 1 212 ? 0.951 8.302 -5.630 1.00 91.62 212 ILE A N 1
ATOM 1606 C CA . ILE A 1 212 ? 0.857 6.861 -5.922 1.00 91.62 212 ILE A CA 1
ATOM 1607 C C . ILE A 1 212 ? 1.511 6.022 -4.809 1.00 91.62 212 ILE A C 1
ATOM 1609 O O . ILE A 1 212 ? 1.005 4.960 -4.447 1.00 91.62 212 ILE A O 1
ATOM 1613 N N . SER A 1 213 ? 2.618 6.487 -4.228 1.00 91.56 213 SER A N 1
ATOM 1614 C CA . SER A 1 213 ? 3.291 5.775 -3.136 1.00 91.56 213 SER A CA 1
ATOM 1615 C C . SER A 1 213 ? 2.447 5.737 -1.860 1.00 91.56 213 SER A C 1
ATOM 1617 O O . SER A 1 213 ? 2.436 4.715 -1.186 1.00 91.56 213 SER A O 1
ATOM 1619 N N . ILE A 1 214 ? 1.663 6.784 -1.567 1.00 90.44 214 ILE A N 1
ATOM 1620 C CA . ILE A 1 214 ? 0.730 6.794 -0.427 1.00 90.44 214 ILE A CA 1
ATOM 1621 C C . ILE A 1 214 ? -0.293 5.661 -0.559 1.00 90.44 214 ILE A C 1
ATOM 1623 O O . ILE A 1 214 ? -0.559 4.967 0.418 1.00 90.44 214 ILE A O 1
ATOM 1627 N N . PHE A 1 215 ? -0.789 5.391 -1.771 1.00 86.94 215 PHE A N 1
ATOM 1628 C CA . PHE A 1 215 ? -1.641 4.224 -2.027 1.00 86.94 215 PHE A CA 1
ATOM 1629 C C . PHE A 1 215 ? -0.930 2.889 -1.734 1.00 86.94 215 PHE A C 1
ATOM 1631 O O . PHE A 1 215 ? -1.570 1.927 -1.331 1.00 86.94 215 PHE A O 1
ATOM 1638 N N . SER A 1 216 ? 0.397 2.827 -1.864 1.00 87.19 216 SER A N 1
ATOM 1639 C CA . SER A 1 216 ? 1.186 1.634 -1.509 1.00 87.19 216 SER A CA 1
ATOM 1640 C C . SER A 1 216 ? 1.336 1.418 -0.006 1.00 87.19 216 SER A C 1
ATOM 1642 O O . SER A 1 216 ? 1.674 0.317 0.415 1.00 87.19 216 SER A O 1
ATOM 1644 N N . TYR A 1 217 ? 1.084 2.452 0.794 1.00 87.25 217 TYR A N 1
ATOM 1645 C CA . TYR A 1 217 ? 1.065 2.378 2.254 1.00 87.25 217 TYR A CA 1
ATOM 1646 C C . TYR A 1 217 ? -0.348 2.201 2.822 1.00 87.25 217 TYR A C 1
ATOM 1648 O O . TYR A 1 217 ? -0.501 2.073 4.037 1.00 87.25 217 TYR A O 1
ATOM 1656 N N . LEU A 1 218 ? -1.367 2.164 1.958 1.00 82.00 218 LEU A N 1
ATOM 1657 C CA . LEU A 1 218 ? -2.727 1.813 2.344 1.00 82.00 218 LEU A CA 1
ATOM 1658 C C . LEU A 1 218 ? -2.736 0.395 2.938 1.00 82.00 218 LEU A C 1
ATOM 1660 O O . LEU A 1 218 ? -2.046 -0.495 2.440 1.00 82.00 218 LEU A O 1
ATOM 1664 N N . SER A 1 219 ? -3.542 0.179 3.970 1.00 79.56 219 SER A N 1
ATOM 1665 C CA . SER A 1 219 ? -3.631 -1.010 4.833 1.00 79.56 219 SER A CA 1
ATOM 1666 C C . SER A 1 219 ? -2.685 -1.051 6.034 1.00 79.56 219 SER A C 1
ATOM 1668 O O . SER A 1 219 ? -2.901 -1.881 6.920 1.00 79.56 219 SER A O 1
ATOM 1670 N N . ILE A 1 220 ? -1.686 -0.167 6.150 1.00 78.56 220 ILE A N 1
ATOM 1671 C CA . ILE A 1 220 ? -0.908 -0.065 7.404 1.00 78.56 220 ILE A CA 1
ATOM 1672 C C . ILE A 1 220 ? -1.821 0.415 8.546 1.00 78.56 220 ILE A C 1
ATOM 1674 O O . ILE A 1 220 ? -1.686 -0.023 9.692 1.00 78.56 220 ILE A O 1
ATOM 1678 N N . GLU A 1 221 ? -2.823 1.233 8.223 1.00 7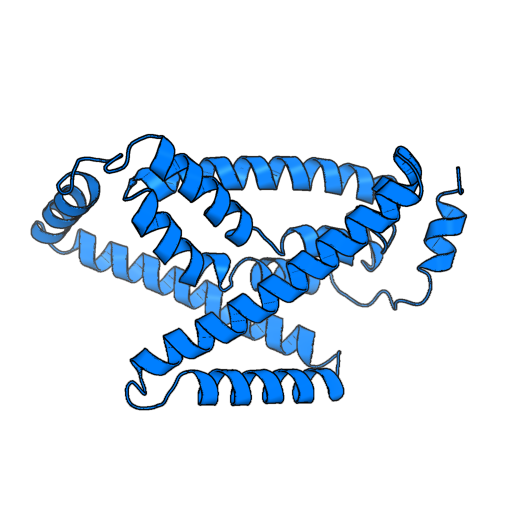8.44 221 GLU A N 1
ATOM 1679 C CA . GLU A 1 221 ? -3.847 1.694 9.156 1.00 78.44 221 GLU A CA 1
ATOM 1680 C C . GLU A 1 221 ? -4.730 0.565 9.700 1.00 78.44 221 GLU A C 1
ATOM 1682 O O . GLU A 1 221 ? -5.315 0.726 10.771 1.00 78.44 221 GLU A O 1
ATOM 1687 N N . MET A 1 222 ? -4.787 -0.601 9.039 1.00 72.12 222 MET A N 1
ATOM 1688 C CA . MET A 1 222 ? -5.533 -1.744 9.571 1.00 72.12 222 MET A CA 1
ATOM 1689 C C . MET A 1 222 ? -4.977 -2.225 10.912 1.00 72.12 222 MET A C 1
ATOM 1691 O O . MET A 1 222 ? -5.749 -2.758 11.702 1.00 72.12 222 MET A O 1
ATOM 1695 N N . ILE A 1 223 ? -3.694 -1.986 11.227 1.00 69.38 223 ILE A N 1
ATOM 1696 C CA . ILE A 1 223 ? -3.167 -2.238 12.582 1.00 69.38 223 ILE A CA 1
ATOM 1697 C C . ILE A 1 223 ? -3.927 -1.395 13.599 1.00 69.38 223 ILE A C 1
ATOM 1699 O O . ILE A 1 223 ? -4.342 -1.911 14.628 1.00 69.38 223 ILE A O 1
ATOM 1703 N N . ALA A 1 224 ? -4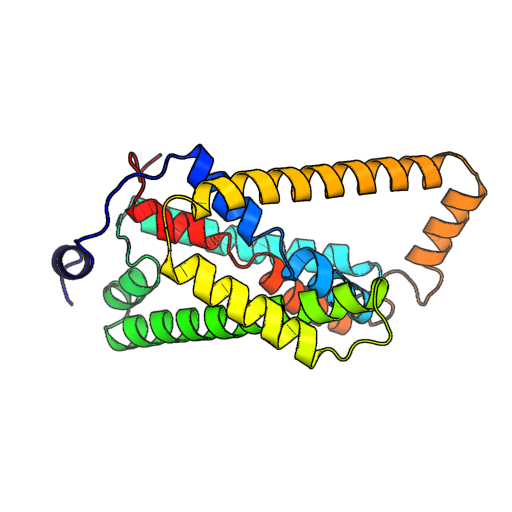.121 -0.109 13.312 1.00 67.38 224 ALA A N 1
ATOM 1704 C CA . ALA A 1 224 ? -4.778 0.815 14.226 1.00 67.38 224 ALA A CA 1
ATOM 1705 C C . ALA A 1 224 ? -6.291 0.581 14.316 1.00 67.38 224 ALA A C 1
ATOM 1707 O O . ALA A 1 224 ? -6.885 0.806 15.366 1.00 67.38 224 ALA A O 1
ATOM 1708 N N . VAL A 1 225 ? -6.925 0.104 13.242 1.00 67.75 225 VAL A N 1
ATOM 1709 C CA . VAL A 1 225 ? -8.332 -0.328 13.282 1.00 67.75 225 VAL A CA 1
ATOM 1710 C C . VAL A 1 225 ? -8.471 -1.622 14.091 1.00 67.75 225 VAL A C 1
ATOM 1712 O O . VAL A 1 225 ? -9.313 -1.713 14.983 1.00 67.75 225 VAL A O 1
ATOM 1715 N N . ALA A 1 226 ? -7.596 -2.600 13.846 1.00 66.75 226 ALA A N 1
ATOM 1716 C CA . ALA A 1 226 ? -7.586 -3.879 14.554 1.00 66.75 226 ALA A CA 1
ATOM 1717 C C . ALA A 1 226 ? -7.080 -3.770 16.002 1.00 66.75 226 ALA A C 1
ATOM 1719 O O . ALA A 1 226 ? -7.350 -4.660 16.806 1.00 66.75 226 ALA A O 1
ATOM 1720 N N . ALA A 1 227 ? -6.385 -2.689 16.367 1.00 64.88 227 ALA A N 1
ATOM 1721 C CA . ALA A 1 227 ? -5.901 -2.458 17.724 1.00 64.88 227 ALA A CA 1
ATOM 1722 C C . ALA A 1 227 ? -7.049 -2.439 18.745 1.00 64.88 227 ALA A C 1
ATOM 1724 O O . ALA A 1 227 ? -6.899 -3.003 19.823 1.00 64.88 227 ALA A O 1
ATOM 1725 N N . GLY A 1 228 ? -8.235 -1.920 18.394 1.00 60.88 228 GLY A N 1
ATOM 1726 C CA . GLY A 1 228 ? -9.426 -2.011 19.255 1.00 60.88 228 GLY A CA 1
ATOM 1727 C C . GLY A 1 228 ? -9.869 -3.455 19.562 1.00 60.88 228 GLY A C 1
ATOM 1728 O O . GLY A 1 228 ? -10.521 -3.716 20.580 1.00 60.88 228 GLY A O 1
ATOM 1729 N N . GLU A 1 229 ? -9.470 -4.412 18.719 1.00 64.38 229 GLU A N 1
ATOM 1730 C CA . GLU A 1 229 ? -9.721 -5.849 18.867 1.00 64.38 229 GLU A CA 1
ATOM 1731 C C . GLU A 1 229 ? -8.524 -6.635 19.428 1.00 64.38 229 GLU A C 1
ATOM 1733 O O . GLU A 1 229 ? -8.627 -7.848 19.664 1.00 64.38 229 GLU A O 1
ATOM 1738 N N . ALA A 1 230 ? -7.391 -5.969 19.661 1.00 63.25 230 ALA A N 1
ATOM 1739 C CA . ALA A 1 230 ? -6.208 -6.583 20.234 1.00 63.25 230 ALA A CA 1
ATOM 1740 C C . ALA A 1 230 ? -6.471 -7.059 21.670 1.00 63.25 230 ALA A C 1
ATOM 1742 O O . ALA A 1 230 ? -7.253 -6.477 22.428 1.00 63.25 230 ALA A O 1
ATOM 1743 N N . LYS A 1 231 ? -5.776 -8.132 22.063 1.00 59.56 231 LYS A N 1
ATOM 1744 C CA . LYS A 1 231 ? -5.807 -8.636 23.443 1.00 59.56 231 LYS A CA 1
ATOM 1745 C C . LYS A 1 231 ? -5.205 -7.630 24.436 1.00 59.56 231 LYS A C 1
ATOM 1747 O O . LYS A 1 231 ? -5.706 -7.527 25.549 1.00 59.56 231 LYS A O 1
ATOM 1752 N N . ASP A 1 232 ? -4.185 -6.891 24.003 1.00 64.88 232 ASP A N 1
ATOM 1753 C CA . ASP A 1 232 ? -3.467 -5.873 24.774 1.00 64.88 232 ASP A CA 1
ATOM 1754 C C . ASP A 1 232 ? -3.305 -4.604 23.902 1.00 64.88 232 ASP A C 1
ATOM 1756 O O . ASP A 1 232 ? -2.256 -4.428 23.295 1.00 64.88 232 ASP A O 1
ATOM 1760 N N . PRO A 1 233 ? -4.338 -3.751 23.767 1.00 58.72 233 PRO A N 1
ATOM 1761 C CA . PRO A 1 233 ? -4.335 -2.608 22.838 1.00 58.72 233 PRO A CA 1
ATOM 1762 C C . PRO A 1 233 ? -3.292 -1.523 23.146 1.00 58.72 233 PRO A C 1
ATOM 1764 O O . PRO A 1 233 ? -2.948 -0.739 22.269 1.00 58.72 233 PRO A O 1
ATOM 1767 N N . GLU A 1 234 ? -2.802 -1.467 24.384 1.00 62.88 234 GLU A N 1
ATOM 1768 C CA . GLU A 1 234 ? -1.823 -0.477 24.856 1.00 62.88 234 GLU A CA 1
ATOM 1769 C C . GLU A 1 234 ? -0.359 -0.871 24.565 1.00 62.88 234 GLU A C 1
ATOM 1771 O O . GLU A 1 234 ? 0.547 -0.085 24.845 1.00 62.88 234 GLU A O 1
ATOM 1776 N N . LYS A 1 235 ? -0.108 -2.089 24.060 1.00 56.50 235 LYS A N 1
ATOM 1777 C CA . LYS A 1 235 ? 1.232 -2.655 23.818 1.00 56.50 235 LYS A CA 1
ATOM 1778 C C . LYS A 1 235 ? 1.462 -2.974 22.348 1.00 56.50 235 LYS A C 1
ATOM 1780 O O . LYS A 1 235 ? 2.609 -2.761 21.901 1.00 56.50 235 LYS A O 1
#

Organism: Acinetobacter baumannii (NCBI:txid470)

InterPro domains:
  IPR004840 Amino acid permease, conserved site [PS00218] (47-77)
  IPR004841 Amino acid permease/SLC12A domain [PF00324] (23-235)

pLDDT: mean 83.5, std 11.06, range [54.91, 96.56]